Protein AF-A0A7V6JXV0-F1 (afdb_monomer_lite)

Secondary structure (DSSP, 8-state):
----------------------PPPPHHHHHHHHTBSS---PEEEEE--EEEETTEEEEEEEEEE-TTT-SEEEEEEEEETT-TTGGGHHHHHHHHHHHHHHHTTSS--SSEEEEPTTS-EEEEEEEEEETTEEEEEEEEEPTTSSEEEEEEEEEE--TTS-GGGSPSS---BSS-HHHHHHHHHHHHHHHHHHHHHHHHT------------------

Structure (mmCIF, N/CA/C/O backbone):
data_AF-A0A7V6JXV0-F1
#
_entry.id   AF-A0A7V6JXV0-F1
#
loop_
_atom_site.group_PDB
_atom_site.id
_atom_site.type_symbol
_atom_site.label_atom_id
_atom_site.label_alt_id
_atom_site.label_comp_id
_atom_site.label_asym_id
_atom_site.label_entity_id
_atom_site.label_seq_id
_atom_site.pdbx_PDB_ins_code
_atom_site.Cartn_x
_atom_site.Cartn_y
_atom_site.Cartn_z
_atom_site.occupancy
_atom_site.B_iso_or_equiv
_atom_site.auth_seq_id
_atom_site.auth_comp_id
_atom_site.auth_asym_id
_atom_site.auth_atom_id
_atom_site.pdbx_PDB_model_num
ATOM 1 N N . MET A 1 1 ? -26.368 -22.823 50.808 1.00 38.06 1 MET A N 1
ATOM 2 C CA . MET A 1 1 ? -25.373 -22.157 49.938 1.00 38.06 1 MET A CA 1
ATOM 3 C C . MET A 1 1 ? -26.005 -21.992 48.567 1.00 38.06 1 MET A C 1
ATOM 5 O O . MET A 1 1 ? -26.236 -22.995 47.911 1.00 38.06 1 MET A O 1
ATOM 9 N N . ASN A 1 2 ? -26.362 -20.764 48.184 1.00 33.31 2 ASN A N 1
ATOM 10 C CA . ASN A 1 2 ? -27.009 -20.471 46.902 1.00 33.31 2 ASN A CA 1
ATOM 11 C C . ASN A 1 2 ? -25.959 -19.921 45.934 1.00 33.31 2 ASN A C 1
ATOM 13 O O . ASN A 1 2 ? -25.445 -18.824 46.144 1.00 33.31 2 ASN A O 1
ATOM 17 N N . VAL A 1 3 ? -25.632 -20.688 44.896 1.00 35.44 3 VAL A N 1
ATOM 18 C CA . VAL A 1 3 ? -24.737 -20.257 43.817 1.00 35.44 3 VAL A CA 1
ATOM 19 C C . VAL A 1 3 ? -25.572 -19.477 42.803 1.00 35.44 3 VAL A C 1
ATOM 21 O O . VAL A 1 3 ? -26.444 -20.042 42.147 1.00 35.44 3 VAL A O 1
ATOM 24 N N . LYS A 1 4 ? -25.334 -18.166 42.694 1.00 40.72 4 LYS A N 1
ATOM 25 C CA . LYS A 1 4 ? -25.870 -17.344 41.603 1.00 40.72 4 LYS A CA 1
ATOM 26 C C . LYS A 1 4 ? -24.978 -17.533 40.377 1.00 40.72 4 LYS A C 1
ATOM 28 O O . LYS A 1 4 ? -23.854 -17.043 40.351 1.00 40.72 4 LYS A O 1
ATOM 33 N N . ILE A 1 5 ? -25.491 -18.242 39.376 1.00 43.22 5 ILE A N 1
ATOM 34 C CA . ILE A 1 5 ? -24.914 -18.297 38.032 1.00 43.22 5 ILE A CA 1
ATOM 35 C C . ILE A 1 5 ? -25.366 -17.021 37.316 1.00 43.22 5 ILE A C 1
ATOM 37 O O . ILE A 1 5 ? -26.525 -16.892 36.928 1.00 43.22 5 ILE A O 1
ATOM 41 N N . GLY A 1 6 ? -24.468 -16.042 37.221 1.00 38.25 6 GLY A N 1
ATOM 42 C CA . GLY A 1 6 ? -24.665 -14.861 36.389 1.00 38.25 6 GLY A CA 1
ATOM 43 C C . GLY A 1 6 ? -24.408 -15.231 34.934 1.00 38.25 6 GLY A C 1
ATOM 44 O O . GLY A 1 6 ? -23.262 -15.431 34.544 1.00 38.25 6 GLY A O 1
ATOM 45 N N . ILE A 1 7 ? -25.475 -15.354 34.149 1.00 42.53 7 ILE A N 1
ATOM 46 C CA . ILE A 1 7 ? -25.400 -15.492 32.695 1.00 42.53 7 ILE A CA 1
ATOM 47 C C . ILE A 1 7 ? -24.906 -14.151 32.146 1.00 42.53 7 ILE A C 1
ATOM 49 O O . ILE A 1 7 ? -25.627 -13.155 32.162 1.00 42.53 7 ILE A O 1
ATOM 53 N N . MET A 1 8 ? -23.653 -14.124 31.704 1.00 34.19 8 MET A N 1
ATOM 54 C CA . MET A 1 8 ? -23.072 -12.997 30.989 1.00 34.19 8 MET A CA 1
ATOM 55 C C . MET A 1 8 ? -23.570 -13.073 29.541 1.00 34.19 8 MET A C 1
ATOM 57 O O . MET A 1 8 ? -23.090 -13.876 28.745 1.00 34.19 8 MET A O 1
ATOM 61 N N . VAL A 1 9 ? -24.607 -12.297 29.223 1.00 35.47 9 VAL A N 1
ATOM 62 C CA . VAL A 1 9 ? -25.112 -12.155 27.853 1.00 35.47 9 VAL A CA 1
ATOM 63 C C . VAL A 1 9 ? -24.152 -11.237 27.103 1.00 35.47 9 VAL A C 1
ATOM 65 O O . VAL A 1 9 ? -24.219 -10.016 27.225 1.00 35.47 9 VAL A O 1
ATOM 68 N N . SER A 1 10 ? -23.238 -11.826 26.337 1.00 38.66 10 SER A N 1
ATOM 69 C CA . SER A 1 10 ? -22.483 -11.097 25.321 1.00 38.66 10 SER A CA 1
ATOM 70 C C . SER A 1 10 ? -23.440 -10.751 24.185 1.00 38.66 10 SER A C 1
ATOM 72 O O . SER A 1 10 ? -23.764 -11.599 23.355 1.00 38.66 10 SER A O 1
ATOM 74 N N . VAL A 1 11 ? -23.930 -9.512 24.164 1.00 35.47 11 VAL A N 1
ATOM 75 C CA . VAL A 1 11 ? -24.629 -8.963 23.001 1.00 35.47 11 VAL A CA 1
ATOM 76 C C . VAL A 1 11 ? -23.580 -8.779 21.908 1.00 35.47 11 VAL A C 1
ATOM 78 O O . VAL A 1 11 ? -22.842 -7.797 21.889 1.00 35.47 11 VAL A O 1
ATOM 81 N N . LEU A 1 12 ? -23.476 -9.766 21.020 1.00 36.06 12 LEU A N 1
ATOM 82 C CA . LEU A 1 12 ? -22.737 -9.635 19.775 1.00 36.06 12 LEU A CA 1
ATOM 83 C C . LEU A 1 12 ? -23.578 -8.728 18.866 1.00 36.06 12 LEU A C 1
ATOM 85 O O . LEU A 1 12 ? -24.444 -9.199 18.129 1.00 36.06 12 LEU A O 1
ATOM 89 N N . ILE A 1 13 ? -23.391 -7.411 18.965 1.00 40.81 13 ILE A N 1
ATOM 90 C CA . ILE A 1 13 ? -23.908 -6.503 17.943 1.00 40.81 13 ILE A CA 1
ATOM 91 C C . ILE A 1 13 ? -23.038 -6.755 16.715 1.00 40.81 13 ILE A C 1
ATOM 93 O O . ILE A 1 13 ? -21.959 -6.187 16.576 1.00 40.81 13 ILE A O 1
ATOM 97 N N . ALA A 1 14 ? -23.481 -7.661 15.846 1.00 38.81 14 ALA A N 1
ATOM 98 C CA . ALA A 1 14 ? -22.985 -7.743 14.484 1.00 38.81 14 ALA A CA 1
ATOM 99 C C . ALA A 1 14 ? -23.498 -6.500 13.746 1.00 38.81 14 ALA A C 1
ATOM 101 O O . ALA A 1 14 ? -24.477 -6.558 12.998 1.00 38.81 14 ALA A O 1
ATOM 102 N N . THR A 1 15 ? -22.879 -5.347 14.011 1.00 44.44 15 THR A N 1
ATOM 103 C CA . THR A 1 15 ? -22.989 -4.203 13.119 1.00 44.44 15 THR A CA 1
ATOM 104 C C . THR A 1 15 ? -22.472 -4.695 11.779 1.00 44.44 15 THR A C 1
ATOM 106 O O . THR A 1 15 ? -21.289 -4.982 11.609 1.00 44.44 15 THR A O 1
ATOM 109 N N . HIS A 1 16 ? -23.388 -4.875 10.831 1.00 47.47 16 HIS A N 1
ATOM 110 C CA . HIS A 1 16 ? -23.007 -4.947 9.436 1.00 47.47 16 HIS A CA 1
ATOM 111 C C . HIS A 1 16 ? -22.348 -3.601 9.155 1.00 47.47 16 HIS A C 1
ATOM 113 O O . HIS A 1 16 ? -23.039 -2.590 9.036 1.00 47.47 16 HIS A O 1
ATOM 119 N N . VAL A 1 17 ? -21.015 -3.566 9.190 1.00 53.00 17 VAL A N 1
ATOM 120 C CA . VAL A 1 17 ? -20.248 -2.393 8.788 1.00 53.00 17 VAL A CA 1
ATOM 121 C C . VAL A 1 17 ? -20.531 -2.238 7.304 1.00 53.00 17 VAL A C 1
ATOM 123 O O . VAL A 1 17 ? -19.944 -2.916 6.464 1.00 53.00 17 VAL A O 1
ATOM 126 N N . TYR A 1 18 ? -21.529 -1.415 7.004 1.00 55.97 18 TYR A N 1
ATOM 127 C CA . TYR A 1 18 ? -21.835 -0.999 5.656 1.00 55.97 18 TYR A CA 1
ATOM 128 C C . TYR A 1 18 ? -20.724 -0.036 5.259 1.00 55.97 18 TYR A C 1
ATOM 130 O O . TYR A 1 18 ? -20.784 1.157 5.558 1.00 55.97 18 TYR A O 1
ATOM 138 N N . ALA A 1 19 ? -19.681 -0.571 4.625 1.00 57.47 19 ALA A N 1
ATOM 139 C CA . ALA A 1 19 ? -18.869 0.248 3.748 1.00 57.47 19 ALA A CA 1
ATOM 140 C C . ALA A 1 19 ? -19.860 0.804 2.728 1.00 57.47 19 ALA A C 1
ATOM 142 O O . ALA A 1 19 ? -20.448 0.034 1.972 1.00 57.47 19 ALA A O 1
ATOM 143 N N . GLY A 1 20 ? -20.144 2.107 2.770 1.00 63.12 20 GLY A N 1
ATOM 144 C CA . GLY A 1 20 ? -20.886 2.738 1.680 1.00 63.12 20 GLY A CA 1
ATOM 145 C C . GLY A 1 20 ? -20.173 2.522 0.344 1.00 63.12 20 GLY A C 1
ATOM 146 O O . GLY A 1 20 ? -19.150 1.846 0.283 1.00 63.12 20 GLY A O 1
ATOM 147 N N . ASP A 1 21 ? -20.658 3.141 -0.728 1.00 75.88 21 ASP A N 1
ATOM 148 C CA . ASP A 1 21 ? -19.976 3.072 -2.023 1.00 75.88 21 ASP A CA 1
ATOM 149 C C . ASP A 1 21 ? -18.616 3.790 -1.943 1.00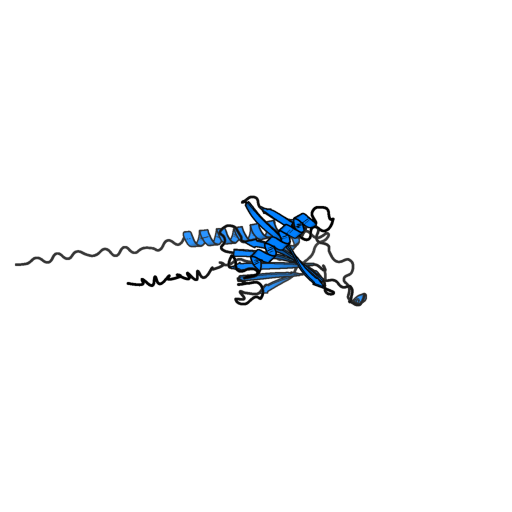 75.88 21 ASP A C 1
ATOM 151 O O . ASP A 1 21 ? -18.494 4.983 -2.225 1.00 75.88 21 ASP A O 1
ATOM 155 N N . ILE A 1 22 ? -17.577 3.086 -1.493 1.00 88.44 22 ILE A N 1
ATOM 156 C CA . ILE A 1 22 ? -16.196 3.522 -1.631 1.00 88.44 22 ILE A CA 1
ATOM 157 C C . ILE A 1 22 ? -15.803 3.157 -3.055 1.00 88.44 22 ILE A C 1
ATOM 159 O O . ILE A 1 22 ? -15.722 1.988 -3.416 1.00 88.44 22 ILE A O 1
ATOM 163 N N . SER A 1 23 ? -15.581 4.171 -3.875 1.00 91.00 23 SER A N 1
ATOM 164 C CA . SER A 1 23 ? -15.106 4.015 -5.243 1.00 91.00 23 SER A CA 1
ATOM 165 C C . SER A 1 23 ? -13.589 3.859 -5.276 1.00 91.00 23 SER A C 1
ATOM 167 O O . SER A 1 23 ? -12.875 4.430 -4.446 1.00 91.00 23 SER A O 1
ATOM 169 N N . ALA A 1 24 ? -13.093 3.142 -6.282 1.00 92.81 24 ALA A N 1
ATOM 170 C CA . ALA A 1 24 ? -11.673 3.087 -6.604 1.00 92.81 24 ALA A CA 1
ATOM 171 C C . ALA A 1 24 ? -11.113 4.484 -6.938 1.00 92.81 24 ALA A C 1
ATOM 173 O O . ALA A 1 24 ? -11.819 5.326 -7.499 1.00 92.81 24 ALA A O 1
ATOM 174 N N . LEU A 1 25 ? -9.820 4.707 -6.675 1.00 95.75 25 LEU A N 1
ATOM 175 C CA . LEU A 1 25 ? -9.077 5.764 -7.367 1.00 95.75 25 LEU A CA 1
ATOM 176 C C . LEU A 1 25 ? -9.119 5.473 -8.871 1.00 95.75 25 LEU A C 1
ATOM 178 O O . LEU A 1 25 ? -9.016 4.319 -9.294 1.00 95.75 25 LEU A O 1
ATOM 182 N N . SER A 1 26 ? -9.221 6.500 -9.710 1.00 96.94 26 SER A N 1
ATOM 183 C CA . SER A 1 26 ? -9.008 6.278 -11.138 1.00 96.94 26 SER A CA 1
ATOM 184 C C . SER A 1 26 ? -7.556 5.843 -11.393 1.00 96.94 26 SER A C 1
ATOM 186 O O . SER A 1 26 ? -6.641 6.236 -10.656 1.00 96.94 26 SER A O 1
ATOM 188 N N . PRO A 1 27 ? -7.288 5.070 -12.460 1.00 97.50 27 PRO A N 1
ATOM 189 C CA . PRO A 1 27 ? -5.917 4.719 -12.815 1.00 97.50 27 PRO A CA 1
ATOM 190 C C . PRO A 1 27 ? -4.995 5.932 -13.007 1.00 97.50 27 PRO A C 1
ATOM 192 O O . PRO A 1 27 ? -3.809 5.857 -12.691 1.00 97.50 27 PRO A O 1
ATOM 195 N N . GLN A 1 28 ? -5.534 7.054 -13.492 1.00 97.62 28 GLN A N 1
ATOM 196 C CA . GLN A 1 28 ? -4.803 8.307 -13.686 1.00 97.62 28 GLN A CA 1
ATOM 197 C C . GLN A 1 28 ? -4.441 8.970 -12.353 1.00 97.62 28 GLN A C 1
ATOM 199 O O . GLN A 1 28 ? -3.309 9.428 -12.185 1.00 97.62 28 GLN A O 1
ATOM 204 N N . GLU A 1 29 ? -5.366 9.003 -11.390 1.00 97.94 29 GLU A N 1
ATOM 205 C CA . GLU A 1 29 ? -5.081 9.505 -10.041 1.00 97.94 29 GLU A CA 1
ATOM 206 C C . GLU A 1 29 ? -4.030 8.639 -9.353 1.00 97.94 29 GLU A C 1
ATOM 208 O O . GLU A 1 29 ? -3.076 9.175 -8.789 1.00 97.94 29 GLU A O 1
ATOM 213 N N . MET A 1 30 ? -4.141 7.311 -9.460 1.00 98.00 30 MET A N 1
ATOM 214 C CA . MET A 1 30 ? -3.146 6.409 -8.885 1.00 98.00 30 MET A CA 1
ATOM 215 C C . MET A 1 30 ? -1.767 6.604 -9.530 1.00 98.00 30 MET A C 1
ATOM 217 O O . MET A 1 30 ? -0.775 6.748 -8.819 1.00 98.00 30 MET A O 1
ATOM 221 N N . ALA A 1 31 ? -1.685 6.699 -10.862 1.00 97.62 31 ALA A N 1
ATOM 222 C CA . ALA A 1 31 ? -0.424 6.973 -11.555 1.00 97.62 31 ALA A CA 1
ATOM 223 C C . ALA A 1 31 ? 0.186 8.327 -11.143 1.00 97.62 31 ALA A C 1
ATOM 225 O O . ALA A 1 31 ? 1.402 8.437 -10.993 1.00 97.62 31 ALA A O 1
ATOM 226 N N . THR A 1 32 ? -0.655 9.337 -10.897 1.00 98.00 32 THR A N 1
ATOM 227 C CA . THR A 1 32 ? -0.231 10.654 -10.390 1.00 98.00 32 THR A CA 1
ATOM 228 C C . THR A 1 32 ? 0.298 10.568 -8.957 1.00 98.00 32 THR A C 1
ATOM 230 O O . THR A 1 32 ? 1.302 11.194 -8.627 1.00 98.00 32 THR A O 1
ATOM 233 N N . ILE A 1 33 ? -0.355 9.781 -8.098 1.00 97.94 33 ILE A N 1
ATOM 234 C CA . ILE A 1 33 ? 0.069 9.543 -6.712 1.00 97.94 33 ILE A CA 1
ATOM 235 C C . ILE A 1 33 ? 1.433 8.849 -6.661 1.00 97.94 33 ILE A C 1
ATOM 237 O O . ILE A 1 33 ? 2.266 9.245 -5.844 1.00 97.94 33 ILE A O 1
ATOM 241 N N . VAL A 1 34 ? 1.638 7.846 -7.521 1.00 97.19 34 VAL A N 1
ATOM 242 C CA . VAL A 1 34 ? 2.879 7.062 -7.625 1.00 97.19 34 VAL A CA 1
ATOM 243 C C . VAL A 1 34 ? 4.022 7.871 -8.241 1.00 97.19 34 VAL A C 1
ATOM 245 O O . VAL A 1 34 ? 5.178 7.658 -7.874 1.00 97.19 34 VAL A O 1
ATOM 248 N N . ASN A 1 35 ? 3.696 8.804 -9.143 1.00 97.44 35 ASN A N 1
ATOM 249 C CA . ASN A 1 35 ? 4.634 9.699 -9.816 1.00 97.44 35 ASN A CA 1
ATOM 250 C C . ASN A 1 35 ? 5.794 8.935 -10.475 1.00 97.44 35 ASN A C 1
ATOM 252 O O . ASN A 1 35 ? 6.873 8.816 -9.909 1.00 97.44 35 ASN A O 1
ATOM 256 N N . TYR A 1 36 ? 5.577 8.376 -11.659 1.00 97.56 36 TYR A N 1
ATOM 257 C CA . TYR A 1 36 ? 6.630 7.665 -12.391 1.00 97.56 36 TYR A CA 1
ATOM 258 C C . TYR A 1 36 ? 7.623 8.627 -13.062 1.00 97.56 36 TYR A C 1
ATOM 260 O O . TYR A 1 36 ? 7.293 9.775 -13.355 1.00 97.56 36 TYR A O 1
ATOM 268 N N . ASP A 1 37 ? 8.832 8.141 -13.353 1.00 97.19 37 ASP A N 1
ATOM 269 C CA . ASP A 1 37 ? 9.857 8.868 -14.120 1.00 97.19 37 ASP A CA 1
ATOM 270 C C . ASP A 1 37 ? 9.445 9.194 -15.568 1.00 97.19 37 ASP A C 1
ATOM 272 O O . ASP A 1 37 ? 10.009 10.096 -16.189 1.00 97.19 37 ASP A O 1
ATOM 276 N N . TYR A 1 38 ? 8.427 8.514 -16.092 1.00 94.75 38 TYR A N 1
ATOM 277 C CA . TYR A 1 38 ? 7.728 8.868 -17.325 1.00 94.75 38 TYR A CA 1
ATOM 278 C C . TYR A 1 38 ? 6.259 8.395 -17.288 1.00 94.75 38 TYR A C 1
ATOM 280 O O . TYR A 1 38 ? 5.896 7.588 -16.433 1.00 94.75 38 TYR A O 1
ATOM 288 N N . PRO A 1 39 ? 5.374 8.882 -18.184 1.00 94.88 39 PRO A N 1
ATOM 289 C CA . PRO A 1 39 ? 3.945 8.572 -18.116 1.00 94.88 39 PRO A CA 1
ATOM 290 C C . PRO A 1 39 ? 3.629 7.070 -18.206 1.00 94.88 39 PRO A C 1
ATOM 292 O O . PRO A 1 39 ? 4.013 6.397 -19.163 1.00 94.88 39 PRO A O 1
ATOM 295 N N . VAL A 1 40 ? 2.846 6.570 -17.245 1.00 96.19 40 VAL A N 1
ATOM 296 C CA . VAL A 1 40 ? 2.348 5.186 -17.191 1.00 96.19 40 VAL A CA 1
ATOM 297 C C . VAL A 1 40 ? 0.826 5.188 -17.233 1.00 96.19 40 VAL A C 1
ATOM 299 O O . VAL A 1 40 ? 0.171 5.956 -16.531 1.00 96.19 40 VAL A O 1
ATOM 302 N N . THR A 1 41 ? 0.253 4.298 -18.041 1.00 96.38 41 THR A N 1
ATOM 303 C CA . THR A 1 41 ? -1.181 4.006 -18.030 1.00 96.38 41 THR A CA 1
ATOM 304 C C . THR A 1 41 ? -1.411 2.744 -17.216 1.00 96.38 41 THR A C 1
ATOM 306 O O . THR A 1 41 ? -1.029 1.650 -17.628 1.00 96.38 41 THR A O 1
ATOM 309 N N . LEU A 1 42 ? -2.033 2.900 -16.050 1.00 97.00 42 LEU A N 1
ATOM 310 C CA . LEU A 1 42 ? -2.420 1.776 -15.207 1.00 97.00 42 LEU A CA 1
ATOM 311 C C . LEU A 1 42 ? -3.768 1.209 -15.671 1.00 97.00 42 LEU A C 1
ATOM 313 O O . LEU A 1 42 ? -4.663 1.944 -16.087 1.00 97.00 42 LEU A O 1
ATOM 317 N N . GLY A 1 43 ? -3.919 -0.108 -15.588 1.00 96.31 43 GLY A N 1
ATOM 318 C CA . GLY A 1 43 ? -5.212 -0.779 -15.641 1.00 96.31 43 GLY A CA 1
ATOM 319 C C . GLY A 1 43 ? -5.740 -1.010 -14.229 1.00 96.31 43 GLY A C 1
ATOM 320 O O . GLY A 1 43 ? -4.965 -1.380 -13.347 1.00 96.31 43 GLY A O 1
ATOM 321 N N . LEU A 1 44 ? -7.045 -0.819 -14.031 1.00 95.81 44 LEU A N 1
ATOM 322 C CA . LEU A 1 44 ? -7.744 -1.144 -12.788 1.00 95.81 44 LEU A CA 1
ATOM 323 C C . LEU A 1 44 ? -8.373 -2.536 -12.895 1.00 95.81 44 LEU A C 1
ATOM 325 O O . LEU A 1 44 ? -9.088 -2.839 -13.851 1.00 95.81 44 LEU A O 1
ATOM 329 N N . LYS A 1 45 ? -8.127 -3.366 -11.887 1.00 91.94 45 LYS A N 1
ATOM 330 C CA . LYS A 1 45 ? -8.906 -4.567 -11.597 1.00 91.94 45 LYS A CA 1
ATOM 331 C C . LYS A 1 45 ? -9.543 -4.408 -10.232 1.00 91.94 45 LYS A C 1
ATOM 333 O O . LYS A 1 45 ? -8.859 -4.081 -9.267 1.00 91.94 45 LYS A O 1
ATOM 338 N N . GLU A 1 46 ? -10.830 -4.682 -10.162 1.00 87.69 46 GLU A N 1
ATOM 339 C CA . GLU A 1 46 ? -11.593 -4.629 -8.927 1.00 87.69 46 GLU A CA 1
ATOM 340 C C . GLU A 1 46 ? -12.039 -6.032 -8.534 1.00 87.69 46 GLU A C 1
ATOM 342 O O . GLU A 1 46 ? -12.290 -6.896 -9.379 1.00 87.69 46 GLU A O 1
ATOM 347 N N . SER A 1 47 ? -12.102 -6.279 -7.236 1.00 76.69 47 SER A N 1
ATOM 348 C CA . SER A 1 47 ? -12.760 -7.448 -6.673 1.00 76.69 47 SER A CA 1
ATOM 349 C C . SER A 1 47 ? -13.709 -6.973 -5.582 1.00 76.69 47 SER A C 1
ATOM 351 O O . SER A 1 47 ? -13.346 -6.135 -4.756 1.00 76.69 47 SER A O 1
ATOM 353 N N . GLY A 1 48 ? -14.943 -7.480 -5.644 1.00 65.38 48 GLY A N 1
ATOM 354 C CA . GLY A 1 48 ? -15.997 -7.147 -4.691 1.00 65.38 48 GLY A CA 1
ATOM 355 C C . GLY A 1 48 ? -15.704 -7.677 -3.285 1.00 65.38 48 GLY A C 1
ATOM 356 O O . GLY A 1 48 ? -14.654 -8.285 -3.061 1.00 65.38 48 GLY A O 1
ATOM 357 N N . PRO A 1 49 ? -16.633 -7.479 -2.337 1.00 67.88 49 PRO A N 1
ATOM 358 C CA . PRO A 1 49 ? -16.459 -7.962 -0.976 1.00 67.88 49 PRO A CA 1
ATOM 359 C C . PRO A 1 49 ? -16.227 -9.475 -0.968 1.00 67.88 49 PRO A C 1
ATOM 361 O O . PRO A 1 49 ? -16.951 -10.241 -1.610 1.00 67.88 49 PRO A O 1
ATOM 364 N N . VAL A 1 50 ? -15.215 -9.907 -0.217 1.00 66.56 50 VAL A N 1
ATOM 365 C CA . VAL A 1 50 ? -14.891 -11.322 -0.013 1.00 66.56 50 VAL A CA 1
ATOM 366 C C . VAL A 1 50 ? -14.851 -11.567 1.487 1.00 66.56 50 VAL A C 1
ATOM 368 O O . VAL A 1 50 ? -13.859 -11.295 2.160 1.00 66.56 50 VAL A O 1
ATOM 371 N N . SER A 1 51 ? -15.939 -12.124 2.017 1.00 59.69 51 SER A N 1
ATOM 372 C CA . SER A 1 51 ? -16.115 -12.344 3.459 1.00 59.69 51 SER A CA 1
ATOM 373 C C . SER A 1 51 ? -15.103 -13.320 4.076 1.00 59.69 51 SER A C 1
ATOM 375 O O . SER A 1 51 ? -15.016 -13.420 5.295 1.00 59.69 51 SER A O 1
ATOM 377 N N . SER A 1 52 ? -14.352 -14.061 3.255 1.00 61.91 52 SER A N 1
ATOM 378 C CA . SER A 1 52 ? -13.354 -15.045 3.686 1.00 61.91 52 SER A CA 1
ATOM 379 C C . SER A 1 52 ? -11.998 -14.835 3.009 1.00 61.91 52 SER A C 1
ATOM 381 O O . SER A 1 52 ? -11.407 -15.786 2.492 1.00 61.91 52 SER A O 1
ATOM 383 N N . HIS A 1 53 ? -11.508 -13.595 2.969 1.00 76.31 53 HIS A N 1
ATOM 384 C CA . HIS A 1 53 ? -10.124 -13.358 2.570 1.00 76.31 53 HIS A CA 1
ATOM 385 C C . HIS A 1 53 ? -9.186 -13.875 3.665 1.00 76.31 53 HIS A C 1
ATOM 387 O O . HIS A 1 53 ? -9.430 -13.679 4.855 1.00 76.31 53 HIS A O 1
ATOM 393 N N . GLU A 1 54 ? -8.068 -14.486 3.280 1.00 79.88 54 GLU A N 1
ATOM 394 C CA . GLU A 1 54 ? -7.054 -15.008 4.215 1.00 79.88 54 GLU A CA 1
ATOM 395 C C . GLU A 1 54 ? -6.463 -13.942 5.157 1.00 79.88 54 GLU A C 1
ATOM 397 O O . GLU A 1 54 ? -5.825 -14.263 6.157 1.00 79.88 54 GLU A O 1
ATOM 402 N N . TRP A 1 55 ? -6.692 -12.665 4.849 1.00 84.62 55 TRP A N 1
ATOM 403 C CA . TRP A 1 55 ? -6.204 -11.531 5.627 1.00 84.62 55 TRP A CA 1
ATOM 404 C C . TRP A 1 55 ? -7.289 -10.861 6.466 1.00 84.62 55 TRP A C 1
ATOM 406 O O . TRP A 1 55 ? -6.943 -9.974 7.225 1.00 84.62 55 TRP A O 1
ATOM 416 N N . GLY A 1 56 ? -8.568 -11.229 6.369 1.00 89.56 56 GLY A N 1
ATOM 417 C CA . GLY A 1 56 ? -9.630 -10.584 7.150 1.00 89.56 56 GLY A CA 1
ATOM 418 C C . GLY A 1 56 ? -10.960 -10.484 6.412 1.00 89.56 56 GLY A C 1
ATOM 419 O O . GLY A 1 56 ? -11.150 -11.075 5.349 1.00 89.56 56 GLY A O 1
ATOM 420 N N . ASN A 1 57 ? -11.889 -9.707 6.974 1.00 91.31 57 ASN A N 1
ATOM 421 C CA . ASN A 1 57 ? -13.183 -9.451 6.347 1.00 91.31 57 ASN A CA 1
ATOM 422 C C . ASN A 1 57 ? -13.035 -8.342 5.294 1.00 91.31 57 ASN A C 1
ATOM 424 O O . ASN A 1 57 ? -13.115 -7.157 5.623 1.00 91.31 57 ASN A O 1
ATOM 428 N N . LEU A 1 58 ? -12.738 -8.736 4.053 1.00 91.44 58 LEU A N 1
ATOM 429 C CA . LEU A 1 58 ? -12.467 -7.825 2.943 1.00 91.44 58 LEU A CA 1
ATOM 430 C C . LEU A 1 58 ? -13.766 -7.207 2.415 1.00 91.44 58 LEU A C 1
ATOM 432 O O . LEU A 1 58 ? -14.666 -7.917 1.965 1.00 91.44 58 LEU A O 1
ATOM 436 N N . LEU A 1 59 ? -13.817 -5.877 2.412 1.00 91.50 59 LEU A N 1
ATOM 437 C CA . LEU A 1 59 ? -14.942 -5.083 1.919 1.00 91.50 59 LEU A CA 1
ATOM 438 C C . LEU A 1 59 ? -14.704 -4.639 0.471 1.00 91.50 59 LEU A C 1
ATOM 440 O O . LEU A 1 59 ? -15.578 -4.813 -0.371 1.00 91.50 59 LEU A O 1
ATOM 444 N N . HIS A 1 60 ? -13.503 -4.132 0.173 1.00 92.19 60 HIS A N 1
ATOM 445 C CA . HIS A 1 60 ? -13.117 -3.696 -1.173 1.00 92.19 60 HIS A CA 1
ATOM 446 C C . HIS A 1 60 ? -11.668 -4.045 -1.486 1.00 92.19 60 HIS A C 1
ATOM 448 O O . HIS A 1 60 ? -10.803 -3.924 -0.617 1.00 92.19 60 HIS A O 1
ATOM 454 N N . PHE A 1 61 ? -11.395 -4.401 -2.742 1.00 93.38 61 PHE A N 1
ATOM 455 C CA . PHE A 1 61 ? -10.041 -4.597 -3.248 1.00 93.38 61 PHE A CA 1
ATOM 456 C C . PHE A 1 61 ? -9.876 -4.034 -4.657 1.00 93.38 61 PHE A C 1
ATOM 458 O O . PHE A 1 61 ? -10.585 -4.417 -5.590 1.00 93.38 61 PHE A O 1
ATOM 465 N N . TRP A 1 62 ? -8.863 -3.188 -4.823 1.00 95.38 62 TRP A N 1
ATOM 466 C CA . TRP A 1 62 ? -8.469 -2.619 -6.106 1.00 95.38 62 TRP A CA 1
ATOM 467 C C . TRP A 1 62 ? -7.004 -2.912 -6.384 1.00 95.38 62 TRP A C 1
ATOM 469 O O . TRP A 1 62 ? -6.144 -2.709 -5.529 1.00 95.38 62 TRP A O 1
ATOM 479 N N . SER A 1 63 ? -6.715 -3.353 -7.603 1.00 96.06 63 SER A N 1
ATOM 480 C CA . SER A 1 63 ? -5.366 -3.584 -8.098 1.00 96.06 63 SER A CA 1
ATOM 481 C C . SER A 1 63 ? -5.096 -2.730 -9.330 1.00 96.06 63 SER A C 1
ATOM 483 O O . SER A 1 63 ? -5.875 -2.729 -10.283 1.00 96.06 63 SER A O 1
ATOM 485 N N . TYR A 1 64 ? -3.961 -2.038 -9.312 1.00 97.44 64 TYR A N 1
ATOM 486 C CA . TYR A 1 64 ? -3.478 -1.170 -10.375 1.00 97.44 64 TYR A CA 1
ATOM 487 C C . TYR A 1 64 ? -2.173 -1.736 -10.915 1.00 97.44 64 TYR A C 1
ATOM 489 O O . TYR A 1 64 ? -1.228 -1.958 -10.160 1.00 97.44 64 TYR A O 1
ATOM 497 N N . SER A 1 65 ? -2.105 -1.991 -12.217 1.00 96.38 65 SER A N 1
ATOM 498 C CA . SER A 1 65 ? -0.904 -2.562 -12.841 1.00 96.38 65 SER A CA 1
ATOM 499 C C . SER A 1 65 ? -0.790 -2.172 -14.309 1.00 96.38 65 SER A C 1
ATOM 501 O O . SER A 1 65 ? -1.790 -1.856 -14.954 1.00 96.38 65 SER A O 1
ATOM 503 N N . SER A 1 66 ? 0.425 -2.225 -14.854 1.00 95.00 66 SER A N 1
ATOM 504 C CA . SER A 1 66 ? 0.668 -2.110 -16.293 1.00 95.00 66 SER A CA 1
ATOM 505 C C . SER A 1 66 ? 1.754 -3.088 -16.719 1.00 95.00 66 SER A C 1
ATOM 507 O O . SER A 1 66 ? 2.941 -2.819 -16.564 1.00 95.00 66 SER A O 1
ATOM 509 N N . LYS A 1 67 ? 1.335 -4.222 -17.295 1.00 86.19 67 LYS A N 1
ATOM 510 C CA . LYS A 1 67 ? 2.229 -5.327 -17.689 1.00 86.19 67 LYS A CA 1
ATOM 511 C C . LYS A 1 67 ? 3.262 -4.961 -18.758 1.00 86.19 67 LYS A C 1
ATOM 513 O O . LYS A 1 67 ? 4.147 -5.754 -19.034 1.00 86.19 67 LYS A O 1
ATOM 518 N N . THR A 1 68 ? 3.105 -3.815 -19.414 1.00 91.94 68 THR A N 1
ATOM 519 C CA . THR A 1 68 ? 3.945 -3.399 -20.545 1.00 91.94 68 THR A CA 1
ATOM 520 C C . THR A 1 68 ? 4.809 -2.183 -20.239 1.00 91.94 68 THR A C 1
ATOM 522 O O . THR A 1 68 ? 5.590 -1.784 -21.096 1.00 91.94 68 THR A O 1
ATOM 525 N N . GLN A 1 69 ? 4.642 -1.539 -19.079 1.00 94.94 69 GLN A N 1
ATOM 526 C CA . GLN A 1 69 ? 5.289 -0.251 -18.799 1.00 94.94 69 GLN A CA 1
ATOM 527 C C . GLN A 1 69 ? 6.053 -0.221 -17.482 1.00 94.94 69 GLN A C 1
ATOM 529 O O . GLN A 1 69 ? 6.976 0.572 -17.359 1.00 94.94 69 GLN A O 1
ATOM 534 N N . THR A 1 70 ? 5.701 -1.043 -16.496 1.00 96.12 70 THR A N 1
ATOM 535 C CA . THR A 1 70 ? 6.372 -1.046 -15.194 1.00 96.12 70 THR A CA 1
ATOM 536 C C . THR A 1 70 ? 6.327 -2.436 -14.571 1.00 96.12 70 THR A C 1
ATOM 538 O O . THR A 1 70 ? 5.417 -3.214 -14.842 1.00 96.12 70 THR A O 1
ATOM 541 N N . LEU A 1 71 ? 7.299 -2.721 -13.709 1.00 95.56 71 LEU A N 1
ATOM 542 C CA . LEU A 1 71 ? 7.333 -3.928 -12.878 1.00 95.56 71 LEU A CA 1
ATOM 543 C C . LEU A 1 71 ? 6.555 -3.764 -11.568 1.00 95.56 71 LEU A C 1
ATOM 545 O O . LEU A 1 71 ? 6.504 -4.678 -10.753 1.00 95.56 71 LEU A O 1
ATOM 549 N N . HIS A 1 72 ? 5.990 -2.581 -11.334 1.00 95.69 72 HIS A N 1
ATOM 550 C CA . HIS A 1 72 ? 5.300 -2.260 -10.097 1.00 95.69 72 HIS A CA 1
ATOM 551 C C . HIS A 1 72 ? 3.790 -2.400 -10.265 1.00 95.69 72 HIS A C 1
ATOM 553 O O . HIS A 1 72 ? 3.194 -1.861 -11.202 1.00 95.69 72 HIS A O 1
ATOM 559 N N . SER A 1 73 ? 3.156 -3.057 -9.302 1.00 96.69 73 SER A N 1
ATOM 560 C CA . SER A 1 73 ? 1.706 -3.037 -9.144 1.00 96.69 73 SER A CA 1
ATOM 561 C C . SER A 1 73 ? 1.324 -2.572 -7.746 1.00 96.69 73 SER A C 1
ATOM 563 O O . SER A 1 73 ? 2.113 -2.642 -6.803 1.00 96.69 73 SER A O 1
ATOM 565 N N . TYR A 1 74 ? 0.119 -2.028 -7.626 1.00 97.44 74 TYR A N 1
ATOM 566 C CA . TYR A 1 74 ? -0.380 -1.455 -6.385 1.00 97.44 74 TYR A CA 1
ATOM 567 C C . TYR A 1 74 ? -1.719 -2.068 -6.029 1.00 97.44 74 TYR A C 1
ATOM 569 O O . TYR A 1 74 ? -2.569 -2.271 -6.896 1.00 97.44 74 TYR A O 1
ATOM 577 N N . HIS A 1 75 ? -1.913 -2.329 -4.747 1.00 96.25 75 HIS A N 1
ATOM 578 C CA . HIS A 1 75 ? -3.127 -2.912 -4.208 1.00 96.25 75 HIS A CA 1
ATOM 579 C C . HIS A 1 75 ? -3.657 -2.025 -3.095 1.00 96.25 75 HIS A C 1
ATOM 581 O O . HIS A 1 75 ? -2.903 -1.597 -2.225 1.00 96.25 75 HIS A O 1
ATOM 587 N N . ILE A 1 76 ? -4.953 -1.755 -3.120 1.00 97.12 76 ILE A N 1
ATOM 588 C CA . ILE A 1 76 ? -5.658 -1.032 -2.069 1.00 97.12 76 ILE A CA 1
ATOM 589 C C . ILE A 1 76 ? -6.765 -1.956 -1.591 1.00 97.12 76 ILE A C 1
ATOM 591 O O . ILE A 1 76 ? -7.599 -2.380 -2.389 1.00 97.12 76 ILE A O 1
ATOM 595 N N . ALA A 1 77 ? -6.753 -2.276 -0.305 1.00 95.25 77 ALA A N 1
ATOM 596 C CA . ALA A 1 77 ? -7.718 -3.163 0.312 1.00 95.25 77 ALA A CA 1
ATOM 597 C C . ALA A 1 77 ? -8.323 -2.499 1.550 1.00 95.25 77 ALA A C 1
ATOM 599 O O . ALA A 1 77 ? -7.599 -1.990 2.408 1.00 95.25 77 ALA A O 1
ATOM 600 N N . VAL A 1 78 ? -9.650 -2.517 1.633 1.00 94.81 78 VAL A N 1
ATOM 601 C CA . VAL A 1 78 ? -10.417 -2.020 2.778 1.00 94.81 78 VAL A CA 1
ATOM 602 C C . VAL A 1 78 ? -11.076 -3.212 3.452 1.00 94.81 78 VAL A C 1
ATOM 604 O O . VAL A 1 78 ? -11.786 -3.979 2.801 1.00 94.81 78 VAL A O 1
ATOM 607 N N .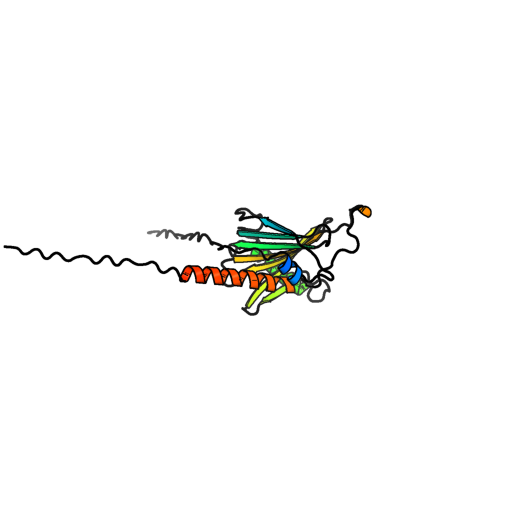 PHE A 1 79 ? -10.852 -3.364 4.751 1.00 94.06 79 PHE A N 1
ATOM 608 C CA . PHE A 1 79 ? -11.425 -4.425 5.575 1.00 94.06 79 PHE A CA 1
ATOM 609 C C . PHE A 1 79 ? -12.332 -3.829 6.647 1.00 94.06 79 PHE A C 1
ATOM 611 O O . PHE A 1 79 ? -12.211 -2.651 6.991 1.00 94.06 79 PHE A O 1
ATOM 618 N N . ALA A 1 80 ? -13.211 -4.650 7.222 1.00 92.38 80 ALA A N 1
ATOM 619 C CA . ALA A 1 80 ? -13.892 -4.268 8.455 1.00 92.38 80 ALA A CA 1
ATOM 620 C C . ALA A 1 80 ? -12.853 -4.024 9.563 1.00 92.38 80 ALA A C 1
ATOM 622 O O . ALA A 1 80 ? -11.866 -4.761 9.662 1.00 92.38 80 ALA A O 1
ATOM 623 N N . GLY A 1 81 ? -13.068 -2.993 10.377 1.00 93.50 81 GLY A N 1
ATOM 624 C CA . GLY A 1 81 ? -12.122 -2.561 11.403 1.00 93.50 81 GLY A CA 1
ATOM 625 C C . GLY A 1 81 ? -11.744 -3.672 12.382 1.00 93.50 81 GLY A C 1
ATOM 626 O O . GLY A 1 81 ? -12.596 -4.426 12.857 1.00 93.50 81 GLY A O 1
ATOM 627 N N . GLY A 1 82 ? -10.447 -3.786 12.663 1.00 92.19 82 GLY A N 1
ATOM 628 C CA . GLY A 1 82 ? -9.876 -4.801 13.547 1.00 92.19 82 GLY A CA 1
ATOM 629 C C . GLY A 1 82 ? -9.859 -6.222 12.977 1.00 92.19 82 GLY A C 1
ATOM 630 O O . GLY A 1 82 ? -9.559 -7.159 13.718 1.00 92.19 82 GLY A O 1
ATOM 631 N N . THR A 1 83 ? -10.182 -6.418 11.694 1.00 93.19 83 THR A N 1
ATOM 632 C CA . THR A 1 83 ? -10.195 -7.755 11.075 1.00 93.19 83 THR A CA 1
ATOM 633 C C . THR A 1 83 ? -8.956 -8.052 10.239 1.00 93.19 83 THR A C 1
ATOM 635 O O . THR A 1 83 ? -8.672 -9.228 9.999 1.00 93.19 83 THR A O 1
ATOM 638 N N . LEU A 1 84 ? -8.192 -7.032 9.829 1.00 94.12 84 LEU A N 1
ATOM 639 C CA . LEU A 1 84 ? -6.975 -7.224 9.044 1.00 94.12 84 LEU A CA 1
ATOM 640 C C . LEU A 1 84 ? -5.920 -8.005 9.851 1.00 94.12 84 LEU A C 1
ATOM 642 O O . LEU A 1 84 ? -5.529 -7.608 10.944 1.00 94.12 84 LEU A O 1
ATOM 646 N N . PHE A 1 85 ? -5.442 -9.108 9.279 1.00 91.81 85 PHE A N 1
ATOM 647 C CA . PHE A 1 85 ? -4.604 -10.168 9.852 1.00 91.81 85 PHE A CA 1
ATOM 648 C C . PHE A 1 85 ? -5.236 -10.984 10.989 1.00 91.81 85 PHE A C 1
ATOM 650 O O . PHE A 1 85 ? -4.548 -11.806 11.603 1.00 91.81 85 PHE A O 1
ATOM 65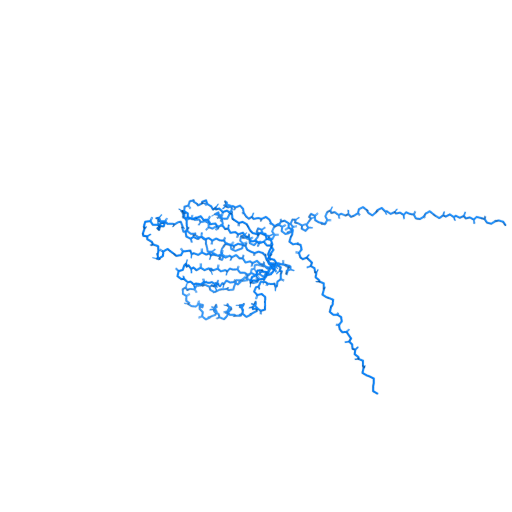7 N N . GLY A 1 86 ? -6.532 -10.806 11.262 1.00 89.44 86 GLY A N 1
ATOM 658 C CA . GLY A 1 86 ? -7.264 -11.540 12.294 1.00 89.44 86 GLY A CA 1
ATOM 659 C C . GLY A 1 86 ? -6.520 -11.574 13.634 1.00 89.44 86 GLY A C 1
ATOM 660 O O . GLY A 1 86 ? -6.033 -10.561 14.132 1.00 89.44 86 GLY A O 1
ATOM 661 N N . THR A 1 87 ? -6.362 -12.770 14.206 1.00 89.12 87 THR A N 1
ATOM 662 C CA . THR A 1 87 ? -5.679 -12.965 15.498 1.00 89.12 87 THR A CA 1
ATOM 663 C C . THR A 1 87 ? -4.182 -12.641 15.474 1.00 89.12 87 THR A C 1
ATOM 665 O O . THR A 1 87 ? -3.576 -12.507 16.535 1.00 89.12 87 THR A O 1
ATOM 668 N N . ASN A 1 88 ? -3.569 -12.504 14.294 1.00 91.75 88 ASN A N 1
ATOM 669 C CA . ASN A 1 88 ? -2.139 -12.219 14.150 1.00 91.75 88 ASN A CA 1
ATOM 670 C C . ASN A 1 88 ? -1.823 -10.718 14.126 1.00 91.75 88 ASN A C 1
ATOM 672 O O . ASN A 1 88 ? -0.646 -10.355 14.130 1.00 91.75 88 ASN A O 1
ATOM 676 N N . ARG A 1 89 ? -2.840 -9.842 14.120 1.00 93.44 89 ARG A N 1
ATOM 677 C CA . ARG A 1 89 ? -2.659 -8.392 13.979 1.00 93.44 89 ARG A CA 1
ATOM 678 C C . ARG A 1 89 ? -1.687 -7.806 15.001 1.00 93.44 89 ARG A C 1
ATOM 680 O O . ARG A 1 89 ? -0.705 -7.179 14.621 1.00 93.44 89 ARG A O 1
ATOM 687 N N . VAL A 1 90 ? -1.915 -8.073 16.287 1.00 94.56 90 VAL A N 1
ATOM 688 C CA . VAL A 1 90 ? -1.078 -7.549 17.383 1.00 94.56 90 VAL A CA 1
ATOM 689 C C . VAL A 1 90 ? 0.364 -8.057 17.283 1.00 94.56 90 VAL A C 1
ATOM 691 O O . VAL A 1 90 ? 1.310 -7.297 17.472 1.00 94.56 90 VAL A O 1
ATOM 694 N N . ALA A 1 91 ? 0.550 -9.336 16.944 1.00 94.12 91 ALA A N 1
ATOM 695 C CA . ALA A 1 91 ? 1.882 -9.909 16.771 1.00 94.12 91 ALA A CA 1
ATOM 696 C C . ALA A 1 91 ? 2.634 -9.266 15.593 1.00 94.12 91 ALA A C 1
ATOM 698 O O . ALA A 1 91 ? 3.834 -9.014 15.698 1.00 94.12 91 ALA A O 1
ATOM 699 N N . MET A 1 92 ? 1.931 -8.969 14.494 1.00 92.69 92 MET A N 1
ATOM 700 C CA . MET A 1 92 ? 2.497 -8.267 13.343 1.00 92.69 92 MET A CA 1
ATOM 701 C C . MET A 1 92 ? 2.934 -6.845 13.714 1.00 92.69 92 MET A C 1
ATOM 703 O O . MET A 1 92 ? 4.071 -6.471 13.440 1.00 92.69 92 MET A O 1
ATOM 707 N N . GLU A 1 93 ? 2.073 -6.072 14.380 1.00 95.56 93 GLU A N 1
ATOM 708 C CA . GLU A 1 93 ? 2.393 -4.702 14.810 1.00 95.56 93 GLU A CA 1
ATOM 709 C C . GLU A 1 93 ? 3.618 -4.655 15.734 1.00 95.56 93 GLU A C 1
ATOM 711 O O . GLU A 1 93 ? 4.526 -3.850 15.513 1.00 95.56 93 GLU A O 1
ATOM 716 N N . ASN A 1 94 ? 3.692 -5.559 16.717 1.00 95.19 94 ASN A N 1
ATOM 717 C CA . ASN A 1 94 ? 4.842 -5.655 17.619 1.00 95.19 94 ASN A CA 1
ATOM 718 C C . ASN A 1 94 ? 6.126 -6.018 16.864 1.00 95.19 94 ASN A C 1
ATOM 720 O O . ASN A 1 94 ? 7.163 -5.393 17.074 1.00 95.19 94 ASN A O 1
ATOM 724 N N . ARG A 1 95 ? 6.057 -6.979 15.933 1.00 92.69 95 ARG A N 1
ATOM 725 C CA . ARG A 1 95 ? 7.214 -7.373 15.118 1.00 92.69 95 ARG A CA 1
ATOM 726 C C . ARG A 1 95 ? 7.746 -6.207 14.285 1.00 92.69 95 ARG A C 1
ATOM 728 O O . ARG A 1 95 ? 8.958 -6.086 14.130 1.00 92.69 95 ARG A O 1
ATOM 735 N N . ILE A 1 96 ? 6.864 -5.363 13.750 1.00 94.25 96 ILE A N 1
ATOM 736 C CA . ILE A 1 96 ? 7.254 -4.178 12.975 1.00 94.25 96 ILE A CA 1
ATOM 737 C C . ILE A 1 96 ? 7.926 -3.145 13.879 1.00 94.25 96 ILE A C 1
ATOM 739 O O . ILE A 1 96 ? 8.986 -2.643 13.521 1.00 94.25 96 ILE A O 1
ATOM 743 N N . GLN A 1 97 ? 7.367 -2.874 15.061 1.00 93.94 97 GLN A N 1
ATOM 744 C CA . GLN A 1 97 ? 7.971 -1.960 16.039 1.00 93.94 97 GLN A CA 1
ATOM 745 C C . GLN A 1 97 ? 9.364 -2.437 16.483 1.00 93.94 97 GLN A C 1
ATOM 747 O O . GLN A 1 97 ? 10.317 -1.660 16.515 1.00 93.94 97 GLN A O 1
ATOM 752 N N . GLU A 1 98 ? 9.513 -3.728 16.781 1.00 91.75 98 GLU A N 1
ATOM 753 C CA . GLU A 1 98 ? 10.806 -4.325 17.130 1.00 91.75 98 GLU A CA 1
ATOM 754 C C . GLU A 1 98 ? 11.806 -4.245 15.970 1.00 91.75 98 GLU A C 1
ATOM 756 O O . GLU A 1 98 ? 12.981 -3.926 16.178 1.00 91.75 98 GLU A O 1
ATOM 761 N N . ALA A 1 99 ? 11.351 -4.519 14.744 1.00 89.12 99 ALA A N 1
ATOM 762 C CA . ALA A 1 99 ? 12.176 -4.427 13.547 1.00 89.12 99 ALA A CA 1
ATOM 763 C C . ALA A 1 99 ? 12.620 -2.984 13.277 1.00 89.12 99 ALA A C 1
ATOM 765 O O . ALA A 1 99 ? 13.798 -2.764 13.011 1.00 89.12 99 ALA A O 1
ATOM 766 N N . GLU A 1 100 ? 11.730 -2.001 13.405 1.00 88.94 100 GLU A N 1
ATOM 767 C CA . GLU A 1 100 ? 12.059 -0.582 13.243 1.00 88.94 100 GLU A CA 1
ATOM 768 C C . GLU A 1 100 ? 13.182 -0.156 14.197 1.00 88.94 100 GLU A C 1
ATOM 770 O O . GLU A 1 100 ? 14.162 0.445 13.762 1.00 88.94 100 GLU A O 1
ATOM 775 N N . ILE A 1 101 ? 13.109 -0.541 15.477 1.00 86.25 101 ILE A N 1
ATOM 776 C CA . ILE A 1 101 ? 14.164 -0.254 16.462 1.00 86.25 101 ILE A CA 1
ATOM 777 C C . ILE A 1 101 ? 15.469 -0.963 16.083 1.00 86.25 101 ILE A C 1
ATOM 779 O O . ILE A 1 101 ? 16.546 -0.364 16.119 1.00 86.25 101 ILE A O 1
ATOM 783 N N . ARG A 1 102 ? 15.387 -2.244 15.707 1.00 82.94 102 ARG A N 1
ATOM 784 C CA . ARG A 1 102 ? 16.556 -3.071 15.381 1.00 82.94 102 ARG A CA 1
ATOM 785 C C . ARG A 1 102 ? 17.282 -2.599 14.121 1.00 82.94 102 ARG A C 1
ATOM 787 O O . ARG A 1 102 ? 18.505 -2.703 14.055 1.00 82.94 102 ARG A O 1
ATOM 794 N N . PHE A 1 103 ? 16.541 -2.106 13.134 1.00 79.94 103 PHE A N 1
ATOM 795 C CA . PHE A 1 103 ? 17.057 -1.684 11.833 1.00 79.94 103 PHE A CA 1
ATOM 796 C C . PHE A 1 103 ? 17.127 -0.159 11.676 1.00 79.94 103 PHE A C 1
ATOM 798 O O . PHE A 1 103 ? 17.446 0.316 10.591 1.00 79.94 103 PHE A O 1
ATOM 805 N N . ALA A 1 104 ? 16.930 0.614 12.752 1.00 71.38 104 ALA A N 1
ATOM 806 C CA . ALA A 1 104 ? 16.940 2.082 12.737 1.00 71.38 104 ALA A CA 1
ATOM 807 C C . ALA A 1 104 ? 18.218 2.702 12.133 1.00 71.38 104 ALA A C 1
ATOM 809 O O . ALA A 1 104 ? 18.178 3.809 11.598 1.00 71.38 104 ALA A O 1
ATOM 810 N N . ALA A 1 105 ? 19.351 1.994 12.212 1.00 63.81 105 ALA A N 1
ATOM 811 C CA . ALA A 1 105 ? 20.644 2.418 11.669 1.00 63.81 105 ALA A CA 1
ATOM 812 C C . ALA A 1 105 ? 20.974 1.821 10.282 1.00 63.81 105 ALA A C 1
ATOM 814 O O . ALA A 1 105 ? 22.043 2.095 9.737 1.00 63.81 105 ALA A O 1
ATOM 815 N N . GLY A 1 106 ? 20.098 0.977 9.729 1.00 58.25 106 GLY A N 1
ATOM 816 C CA . GLY A 1 106 ? 20.291 0.309 8.444 1.00 58.25 106 GLY A CA 1
ATOM 817 C C . GLY A 1 106 ? 19.734 1.111 7.259 1.00 58.25 106 GLY A C 1
ATOM 818 O O . GLY A 1 106 ? 18.831 1.930 7.432 1.00 58.25 106 GLY A O 1
ATOM 819 N N . PRO A 1 107 ? 20.240 0.870 6.036 1.00 49.12 107 PRO A N 1
ATOM 820 C CA . PRO A 1 107 ? 19.709 1.490 4.817 1.00 49.12 107 PRO A CA 1
ATOM 821 C C . PRO A 1 107 ? 18.305 0.974 4.441 1.00 49.12 107 PRO A C 1
ATOM 823 O O . PRO A 1 107 ? 17.589 1.626 3.685 1.00 49.12 107 PRO A O 1
ATOM 826 N N . ASP A 1 108 ? 17.900 -0.169 4.999 1.00 52.34 108 ASP A N 1
ATOM 827 C CA . ASP A 1 108 ? 16.699 -0.915 4.631 1.00 52.34 108 ASP A CA 1
ATOM 828 C C . ASP A 1 108 ? 15.498 -0.562 5.522 1.00 52.34 108 ASP A C 1
ATOM 830 O O . ASP A 1 108 ? 15.182 -1.249 6.496 1.00 52.34 108 ASP A O 1
ATOM 834 N N . LYS A 1 109 ? 14.784 0.513 5.172 1.00 63.66 109 LYS A N 1
ATOM 835 C CA . LYS A 1 109 ? 13.565 0.963 5.874 1.00 63.66 109 LYS A CA 1
ATOM 836 C C . LYS A 1 109 ? 12.298 0.221 5.423 1.00 63.66 109 LYS A C 1
ATOM 838 O O . LYS A 1 109 ? 11.264 0.841 5.190 1.00 63.66 109 LYS A O 1
ATOM 843 N N . TYR A 1 110 ? 12.366 -1.103 5.278 1.00 76.25 110 TYR A N 1
ATOM 844 C CA . TYR A 1 110 ? 11.189 -1.921 4.934 1.00 76.25 110 TYR A CA 1
ATOM 845 C C . TYR A 1 110 ? 10.198 -2.057 6.095 1.00 76.25 110 TYR A C 1
ATOM 847 O O . TYR A 1 110 ? 9.051 -2.436 5.875 1.00 76.25 110 TYR A O 1
ATOM 855 N N . PHE A 1 111 ? 10.647 -1.752 7.315 1.00 88.44 111 PHE A N 1
ATOM 856 C CA . PHE A 1 111 ? 9.839 -1.763 8.524 1.00 88.44 111 PHE A CA 1
ATOM 857 C C . PHE A 1 111 ? 9.850 -0.374 9.144 1.00 88.44 111 PHE A C 1
ATOM 859 O O . PHE A 1 111 ? 10.921 0.161 9.439 1.00 88.44 111 PHE A O 1
ATOM 866 N N . SER A 1 112 ? 8.673 0.206 9.335 1.00 91.81 112 SER A N 1
ATOM 867 C CA . SER A 1 112 ? 8.540 1.477 10.040 1.00 91.81 112 SER A CA 1
ATOM 868 C C . SER A 1 112 ? 7.153 1.646 10.637 1.00 91.81 112 SER A C 1
ATOM 870 O O . SER A 1 112 ? 6.174 1.063 10.162 1.00 91.81 112 SER A O 1
ATOM 872 N N . VAL A 1 113 ? 7.064 2.483 11.664 1.00 94.25 113 VAL A N 1
ATOM 873 C CA . VAL A 1 113 ? 5.812 2.917 12.268 1.00 94.25 113 VAL A CA 1
ATOM 874 C C . VAL A 1 113 ? 5.737 4.431 12.176 1.00 94.25 113 VAL A C 1
ATOM 876 O O . VAL A 1 113 ? 6.479 5.165 12.824 1.00 94.25 113 VAL A O 1
ATOM 879 N N . VAL A 1 114 ? 4.807 4.919 11.364 1.00 93.94 114 VAL A N 1
ATOM 880 C CA . VAL A 1 114 ? 4.570 6.353 11.196 1.00 93.94 114 VAL A CA 1
ATOM 881 C C . VAL A 1 114 ? 3.360 6.742 12.029 1.00 93.94 114 VAL A C 1
ATOM 883 O O . VAL A 1 114 ? 2.305 6.126 11.921 1.00 93.94 114 VAL A O 1
ATOM 886 N N . THR A 1 115 ? 3.505 7.765 12.868 1.00 95.06 115 THR A N 1
ATOM 887 C CA . THR A 1 115 ? 2.363 8.370 13.567 1.00 95.06 115 THR A CA 1
ATOM 888 C C . THR A 1 115 ? 1.806 9.500 12.709 1.00 95.06 115 THR A C 1
ATOM 890 O O . THR A 1 115 ? 2.537 10.426 12.355 1.00 95.06 115 THR A O 1
ATOM 893 N N . MET A 1 116 ? 0.529 9.405 12.360 1.00 94.06 116 MET A N 1
ATOM 894 C CA . MET A 1 116 ? -0.183 10.367 11.523 1.00 94.06 116 MET A CA 1
ATOM 895 C C . MET A 1 116 ? -0.587 11.616 12.326 1.00 94.06 116 MET A C 1
ATOM 897 O O . MET A 1 116 ? -0.559 11.586 13.559 1.00 94.06 116 MET A O 1
ATOM 901 N N . PRO A 1 117 ? -0.959 12.738 11.672 1.00 92.06 117 PRO A N 1
ATOM 902 C CA . PRO A 1 117 ? -1.279 13.991 12.369 1.00 92.06 117 PRO A CA 1
ATOM 903 C C . PRO A 1 117 ? -2.425 13.911 13.390 1.00 92.06 117 PRO A C 1
ATOM 905 O O . PRO A 1 117 ? -2.467 14.709 14.321 1.00 92.06 117 PRO A O 1
ATOM 908 N N . ASP A 1 118 ? -3.350 12.967 13.228 1.00 91.00 118 ASP A N 1
ATOM 909 C CA . ASP A 1 118 ? -4.455 12.690 14.158 1.00 91.00 118 ASP A CA 1
ATOM 910 C C . ASP A 1 118 ? -4.076 11.698 15.281 1.00 91.00 118 ASP A C 1
ATOM 912 O O . ASP A 1 118 ? -4.908 11.354 16.121 1.00 91.00 118 ASP A O 1
ATOM 916 N N . GLY A 1 119 ? -2.818 11.249 15.311 1.00 94.25 119 GLY A N 1
ATOM 917 C CA . GLY A 1 119 ? -2.252 10.368 16.325 1.00 94.25 119 GLY A CA 1
ATOM 918 C C . GLY A 1 119 ? -2.378 8.871 16.038 1.00 94.25 119 GLY A C 1
ATOM 919 O O . GLY A 1 119 ? -1.784 8.084 16.781 1.00 94.25 119 GLY A O 1
ATOM 920 N N . HIS A 1 120 ? -3.097 8.445 14.992 1.00 95.25 120 HIS A N 1
ATOM 921 C CA . HIS A 1 120 ? -3.146 7.021 14.652 1.00 95.25 120 HIS A CA 1
ATOM 922 C C . HIS A 1 120 ? -1.816 6.558 14.030 1.00 95.25 120 HIS A C 1
ATOM 924 O O . HIS A 1 120 ? -1.038 7.354 13.502 1.00 95.25 120 HIS A O 1
ATOM 930 N N . LYS A 1 121 ? -1.514 5.260 14.131 1.00 96.75 121 LYS A N 1
ATOM 931 C CA . LYS A 1 121 ? -0.258 4.679 13.635 1.00 96.75 121 LYS A CA 1
ATOM 932 C C . LYS A 1 121 ? -0.482 3.910 12.341 1.00 96.75 121 LYS A C 1
ATOM 934 O O . LYS A 1 121 ? -1.400 3.097 12.268 1.00 96.75 121 LYS A O 1
ATOM 939 N N . VAL A 1 122 ? 0.416 4.107 11.381 1.00 97.62 122 VAL A N 1
ATOM 940 C CA . VAL A 1 122 ? 0.523 3.315 10.154 1.00 97.62 122 VAL A CA 1
ATOM 941 C C . VAL A 1 122 ? 1.774 2.455 10.234 1.00 97.62 122 VAL A C 1
ATOM 943 O O . VAL A 1 122 ? 2.875 2.954 10.478 1.00 97.62 122 VAL A O 1
ATOM 946 N N . TYR A 1 123 ? 1.596 1.159 10.017 1.00 97.00 123 TYR A N 1
ATOM 947 C CA . TYR A 1 123 ? 2.649 0.158 10.073 1.00 97.00 123 TYR A CA 1
ATOM 948 C C . TYR A 1 123 ? 3.063 -0.233 8.661 1.00 97.00 123 TYR A C 1
ATOM 950 O O . TYR A 1 123 ? 2.224 -0.654 7.867 1.00 97.00 123 TYR A O 1
ATOM 958 N N . TYR A 1 124 ? 4.352 -0.127 8.356 1.00 95.56 124 TYR A N 1
ATOM 959 C CA . TYR A 1 124 ? 4.928 -0.544 7.082 1.00 95.56 124 TYR A CA 1
ATOM 960 C C . TYR A 1 124 ? 5.771 -1.795 7.288 1.00 95.56 124 TYR A C 1
ATOM 962 O O . TYR A 1 124 ? 6.532 -1.881 8.252 1.00 95.56 124 TYR A O 1
ATOM 970 N N . SER A 1 125 ? 5.622 -2.772 6.398 1.00 93.75 125 SER A N 1
ATOM 971 C CA . SER A 1 125 ? 6.335 -4.045 6.474 1.00 93.75 125 SER A CA 1
ATOM 972 C C . SER A 1 125 ? 6.520 -4.676 5.106 1.00 93.75 125 SER A C 1
ATOM 974 O O . SER A 1 125 ? 5.704 -4.501 4.194 1.00 93.75 125 SER A O 1
ATOM 976 N N . GLY A 1 126 ? 7.529 -5.541 5.015 1.00 91.81 126 GLY A N 1
ATOM 977 C CA . GLY A 1 126 ? 7.518 -6.593 4.016 1.00 91.81 126 GLY A CA 1
ATOM 978 C C . GLY A 1 126 ? 6.421 -7.624 4.289 1.00 91.81 126 GLY A C 1
ATOM 979 O O . GLY A 1 126 ? 6.351 -8.137 5.406 1.00 91.81 126 GLY A O 1
ATOM 980 N N . LEU A 1 127 ? 5.564 -7.914 3.304 1.00 88.56 127 LEU A N 1
ATOM 981 C CA . LEU A 1 127 ? 4.477 -8.900 3.418 1.00 88.56 127 LEU A CA 1
ATOM 982 C C . LEU A 1 127 ? 4.821 -10.229 2.739 1.00 88.56 127 LEU A C 1
ATOM 984 O O . LEU A 1 127 ? 4.512 -11.288 3.278 1.00 88.56 127 LEU A O 1
ATOM 988 N N . ALA A 1 128 ? 5.490 -10.186 1.588 1.00 86.94 128 ALA A N 1
ATOM 989 C CA . ALA A 1 128 ? 5.987 -11.374 0.898 1.00 86.94 128 ALA A CA 1
ATOM 990 C C . ALA A 1 128 ? 7.273 -11.061 0.121 1.00 86.94 128 ALA A C 1
ATOM 992 O O . ALA A 1 128 ? 7.442 -9.950 -0.380 1.00 86.94 128 ALA A O 1
ATOM 993 N N . PHE A 1 129 ? 8.160 -12.050 0.007 1.00 85.56 129 PHE A N 1
ATOM 994 C CA . PHE A 1 129 ? 9.372 -11.999 -0.813 1.00 85.56 129 PHE A CA 1
ATOM 995 C C . PHE A 1 129 ? 9.626 -13.380 -1.417 1.00 85.56 129 PHE A C 1
ATOM 997 O O . PHE A 1 129 ? 9.530 -14.387 -0.711 1.00 85.56 129 PHE A O 1
ATOM 1004 N N . GLY A 1 130 ? 9.981 -13.440 -2.694 1.00 83.31 130 GLY A N 1
ATOM 1005 C CA . GLY A 1 130 ? 10.331 -14.687 -3.363 1.00 83.31 130 GLY A CA 1
ATOM 1006 C C . GLY A 1 130 ? 10.909 -14.465 -4.761 1.00 83.31 130 GLY A C 1
ATOM 1007 O O . GLY A 1 130 ? 11.050 -13.323 -5.190 1.00 83.31 130 GLY A O 1
ATOM 1008 N N . PRO A 1 131 ? 11.219 -15.552 -5.490 1.00 73.44 131 PRO A N 1
ATOM 1009 C CA . PRO A 1 131 ? 11.811 -15.476 -6.829 1.00 73.44 131 PRO A CA 1
ATOM 1010 C C . PRO A 1 131 ? 10.982 -14.659 -7.830 1.00 73.44 131 PRO A C 1
ATOM 1012 O O . PRO A 1 131 ? 11.536 -14.034 -8.722 1.00 73.44 131 PRO A O 1
ATOM 1015 N N . GLY A 1 132 ? 9.657 -14.619 -7.651 1.00 80.00 132 GLY A N 1
ATOM 1016 C CA . GLY A 1 132 ? 8.756 -13.852 -8.513 1.00 80.00 132 GLY A CA 1
ATOM 1017 C C . GLY A 1 132 ? 8.600 -12.376 -8.146 1.00 80.00 132 GLY A C 1
ATOM 1018 O O . GLY A 1 132 ? 7.942 -11.655 -8.888 1.00 80.00 132 GLY A O 1
ATOM 1019 N N . GLY A 1 133 ? 9.152 -11.912 -7.019 1.00 89.44 133 GLY A N 1
ATOM 1020 C CA . GLY A 1 133 ? 8.960 -10.529 -6.596 1.00 89.44 133 GLY A CA 1
ATOM 1021 C C . GLY A 1 133 ? 8.940 -10.281 -5.093 1.00 89.44 133 GLY A C 1
ATOM 1022 O O . GLY A 1 133 ? 9.206 -11.153 -4.261 1.00 89.44 133 GLY A O 1
ATOM 1023 N N . ALA A 1 134 ? 8.570 -9.054 -4.744 1.00 91.75 134 ALA A N 1
ATOM 1024 C CA . ALA A 1 134 ? 8.390 -8.595 -3.373 1.00 91.75 134 ALA A CA 1
ATOM 1025 C C . ALA A 1 134 ? 7.071 -7.827 -3.226 1.00 91.75 134 ALA A C 1
ATOM 1027 O O . ALA A 1 134 ? 6.692 -7.087 -4.126 1.00 91.75 134 ALA A O 1
ATOM 1028 N N . LEU A 1 135 ? 6.398 -7.957 -2.082 1.00 92.88 135 LEU A N 1
ATOM 1029 C CA . LEU A 1 135 ? 5.153 -7.254 -1.757 1.00 92.88 135 LEU A CA 1
ATOM 1030 C C . LEU A 1 135 ? 5.302 -6.492 -0.448 1.00 92.88 135 LEU A C 1
ATOM 1032 O O . LEU A 1 135 ? 5.286 -7.114 0.615 1.00 92.88 135 LEU A O 1
ATOM 1036 N N . MET A 1 136 ? 5.424 -5.166 -0.520 1.00 94.62 136 MET A N 1
ATOM 1037 C CA . MET A 1 136 ? 5.485 -4.259 0.635 1.00 94.62 136 MET A CA 1
ATOM 1038 C C . MET A 1 136 ? 4.100 -3.718 0.947 1.00 94.62 136 MET A C 1
ATOM 1040 O O . MET A 1 136 ? 3.357 -3.400 0.026 1.00 94.62 136 MET A O 1
ATOM 1044 N N . GLY A 1 137 ? 3.756 -3.576 2.224 1.00 96.12 137 GLY A N 1
ATOM 1045 C CA . GLY A 1 137 ? 2.456 -3.066 2.651 1.00 96.12 137 GLY A CA 1
ATOM 1046 C C . GLY A 1 137 ? 2.572 -2.018 3.745 1.00 96.12 137 GLY A C 1
ATOM 1047 O O . GLY A 1 137 ? 3.382 -2.168 4.655 1.00 96.12 137 GLY A O 1
ATOM 1048 N N . GLY A 1 138 ? 1.746 -0.981 3.652 1.00 97.19 138 GLY A N 1
ATOM 1049 C CA . GLY A 1 138 ? 1.413 -0.063 4.734 1.00 97.19 138 GLY A CA 1
ATOM 1050 C C . GLY A 1 138 ? -0.022 -0.325 5.174 1.00 97.19 138 GLY A C 1
ATOM 1051 O O . GLY A 1 138 ? -0.904 -0.436 4.320 1.00 97.19 138 GLY A O 1
ATOM 1052 N N . PHE A 1 139 ? -0.266 -0.448 6.474 1.00 97.94 139 PHE A N 1
ATOM 1053 C CA . PHE A 1 139 ? -1.606 -0.692 6.994 1.00 97.94 139 PHE A CA 1
ATOM 1054 C C . PHE A 1 139 ? -1.885 0.033 8.309 1.00 97.94 139 PHE A C 1
ATOM 1056 O O . PHE A 1 139 ? -0.993 0.227 9.137 1.00 97.94 139 PHE A O 1
ATOM 1063 N N . ALA A 1 140 ? -3.149 0.386 8.521 1.00 97.94 140 ALA A N 1
ATOM 1064 C CA . ALA A 1 140 ? -3.645 0.954 9.768 1.00 97.94 140 ALA A CA 1
ATOM 1065 C C . ALA A 1 140 ? -5.129 0.641 9.961 1.00 97.94 140 ALA A C 1
ATOM 1067 O O . ALA A 1 140 ? -5.827 0.246 9.027 1.00 97.94 140 ALA A O 1
ATOM 1068 N N . THR A 1 141 ? -5.602 0.838 11.186 1.00 97.06 141 THR A N 1
ATOM 1069 C CA . THR A 1 141 ? -7.030 1.033 11.438 1.00 97.06 141 THR A CA 1
ATOM 1070 C C . THR A 1 141 ? -7.328 2.517 11.255 1.00 97.06 141 THR A C 1
ATOM 1072 O O . THR A 1 141 ? -6.655 3.352 11.861 1.00 97.06 141 THR A O 1
ATOM 1075 N N . LEU A 1 142 ? -8.303 2.839 10.406 1.00 95.81 142 LEU A N 1
ATOM 1076 C CA . LEU A 1 142 ? -8.668 4.216 10.089 1.00 95.81 142 LEU A CA 1
ATOM 1077 C C . LEU A 1 142 ? -9.292 4.928 11.306 1.00 95.81 142 LEU A C 1
ATOM 1079 O O . LEU A 1 142 ? -9.860 4.274 12.191 1.00 95.81 142 LEU A O 1
ATOM 1083 N N . PRO A 1 143 ? -9.238 6.273 11.355 1.00 91.50 143 PRO A N 1
ATOM 1084 C CA . PRO A 1 143 ? -9.932 7.060 12.373 1.00 91.50 143 PRO A CA 1
ATOM 1085 C C . PRO A 1 143 ? -11.410 6.682 12.449 1.00 91.50 143 PRO A C 1
ATOM 1087 O O . PRO A 1 143 ? -12.029 6.578 11.401 1.00 91.50 143 PRO A O 1
ATOM 1090 N N . ASN A 1 144 ? -11.954 6.549 13.667 1.00 86.44 144 ASN A N 1
ATOM 1091 C CA . ASN A 1 144 ? -13.262 5.962 14.036 1.00 86.44 144 ASN A CA 1
ATOM 1092 C C . ASN A 1 144 ? -13.291 4.433 14.229 1.00 86.44 144 ASN A C 1
ATOM 1094 O O . ASN A 1 144 ? -14.252 3.922 14.802 1.00 86.44 144 ASN A O 1
ATOM 1098 N N . GLY A 1 145 ? -12.240 3.711 13.832 1.00 90.06 145 GLY A N 1
ATOM 1099 C CA . GLY A 1 145 ? -12.099 2.281 14.108 1.00 90.06 145 GLY A CA 1
ATOM 1100 C C . GLY A 1 145 ? -12.987 1.357 13.273 1.00 90.06 145 GLY A C 1
ATOM 1101 O O . GLY A 1 145 ? -12.961 0.151 13.497 1.00 90.06 145 GLY A O 1
ATOM 1102 N N . LEU A 1 146 ? -13.774 1.883 12.328 1.00 92.69 146 LEU A N 1
ATOM 1103 C CA . LEU A 1 146 ? -14.738 1.087 11.559 1.00 92.69 146 LEU A CA 1
ATOM 1104 C C . LEU A 1 146 ? -14.103 0.313 10.401 1.00 92.69 146 LEU A C 1
ATOM 1106 O O . LEU A 1 146 ? -14.670 -0.683 9.953 1.00 92.69 146 LEU A O 1
ATOM 1110 N N . TYR A 1 147 ? -12.931 0.743 9.933 1.00 95.00 147 TYR A N 1
ATOM 1111 C CA . TYR A 1 147 ? -12.265 0.179 8.763 1.00 95.00 147 TYR A CA 1
ATOM 1112 C C . TYR A 1 147 ? -10.775 -0.012 9.017 1.00 95.00 147 TYR A C 1
ATOM 1114 O O . TYR A 1 147 ? -10.135 0.845 9.625 1.00 95.00 147 TYR A O 1
ATOM 1122 N N . ASP A 1 148 ? -10.213 -1.091 8.481 1.00 96.62 148 ASP A N 1
ATOM 1123 C CA . ASP A 1 148 ? -8.769 -1.210 8.297 1.00 96.62 148 ASP A CA 1
ATOM 1124 C C . ASP A 1 148 ? -8.426 -0.936 6.830 1.00 96.62 148 ASP A C 1
ATOM 1126 O O . ASP A 1 148 ? -9.127 -1.387 5.921 1.00 96.62 148 ASP A O 1
ATOM 1130 N N . LEU A 1 149 ? -7.329 -0.221 6.597 1.00 97.56 149 LEU A N 1
ATOM 1131 C CA . LEU A 1 149 ? -6.789 0.054 5.270 1.00 97.56 149 LEU A CA 1
ATOM 1132 C C . LEU A 1 149 ? -5.447 -0.657 5.109 1.00 97.56 149 LEU A C 1
ATOM 1134 O O . LEU A 1 149 ? -4.582 -0.573 5.980 1.00 97.56 149 LEU A O 1
ATOM 1138 N N . LEU A 1 150 ? -5.266 -1.317 3.968 1.00 97.19 150 LEU A N 1
ATOM 1139 C CA . LEU A 1 150 ? -3.989 -1.829 3.489 1.00 97.19 150 LEU A CA 1
ATOM 1140 C C . LEU A 1 150 ? -3.706 -1.225 2.112 1.00 97.19 150 LEU A C 1
ATOM 1142 O O . LEU A 1 150 ? -4.493 -1.390 1.180 1.00 97.19 150 LEU A O 1
ATOM 1146 N N . VAL A 1 151 ? -2.555 -0.575 1.973 1.00 97.94 151 VAL A N 1
ATOM 1147 C CA . VAL A 1 151 ? -1.998 -0.168 0.680 1.00 97.94 151 VAL A CA 1
ATOM 1148 C C . VAL A 1 151 ? -0.707 -0.935 0.479 1.00 97.94 151 VAL A C 1
ATOM 1150 O O . VAL A 1 151 ? 0.210 -0.835 1.293 1.00 97.94 151 VAL A O 1
ATOM 1153 N N . ALA A 1 152 ? -0.629 -1.704 -0.597 1.00 96.69 152 ALA 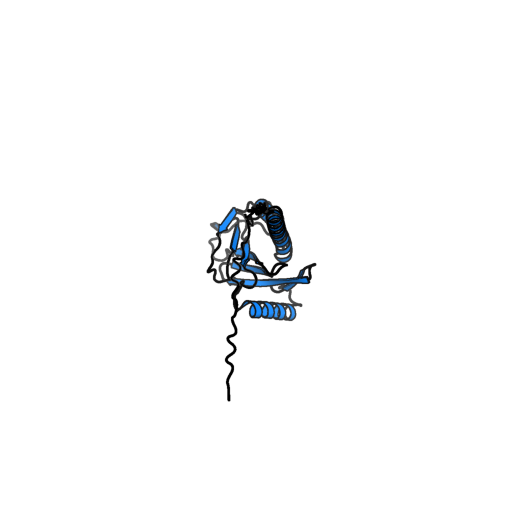A N 1
ATOM 1154 C CA . ALA A 1 152 ? 0.528 -2.520 -0.901 1.00 96.69 152 ALA A CA 1
ATOM 1155 C C . ALA A 1 152 ? 1.113 -2.188 -2.272 1.00 96.69 152 ALA A C 1
ATOM 1157 O O . ALA A 1 152 ? 0.400 -1.830 -3.206 1.00 96.69 152 ALA A O 1
ATOM 1158 N N . GLN A 1 153 ? 2.427 -2.329 -2.374 1.00 96.12 153 GLN A N 1
ATOM 1159 C CA . GLN A 1 153 ? 3.201 -2.235 -3.597 1.00 96.12 153 GLN A CA 1
ATOM 1160 C C . GLN A 1 153 ? 3.863 -3.588 -3.836 1.00 96.12 153 GLN A C 1
ATOM 1162 O O . GLN A 1 153 ? 4.671 -4.030 -3.016 1.00 96.12 153 GLN A O 1
ATOM 1167 N N . ALA A 1 154 ? 3.555 -4.213 -4.966 1.00 95.00 154 ALA A N 1
ATOM 1168 C CA . ALA A 1 154 ? 4.288 -5.366 -5.453 1.00 95.00 154 ALA A CA 1
ATOM 1169 C C . ALA A 1 154 ? 5.324 -4.934 -6.496 1.00 95.00 154 ALA A C 1
ATOM 1171 O O . ALA A 1 154 ? 5.104 -3.984 -7.252 1.00 95.00 154 ALA A O 1
ATOM 1172 N N . VAL A 1 155 ? 6.452 -5.632 -6.522 1.00 93.25 155 VAL A N 1
ATOM 1173 C CA . VAL A 1 155 ? 7.479 -5.532 -7.557 1.00 93.25 155 VAL A CA 1
ATOM 1174 C C . VAL A 1 155 ? 7.666 -6.925 -8.125 1.00 93.25 155 VAL A C 1
ATOM 1176 O O . VAL A 1 155 ? 8.083 -7.815 -7.387 1.00 93.25 155 VAL A O 1
ATOM 1179 N N . ASP A 1 156 ? 7.356 -7.102 -9.402 1.00 90.25 156 ASP A N 1
ATOM 1180 C CA . ASP A 1 156 ? 7.545 -8.364 -10.108 1.00 90.25 156 ASP A CA 1
ATOM 1181 C C . ASP A 1 156 ? 8.988 -8.429 -10.624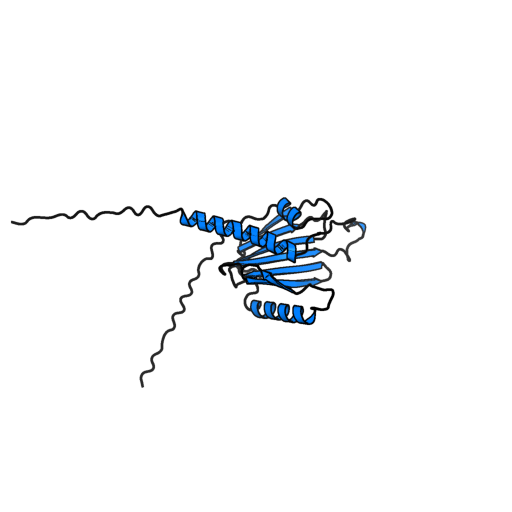 1.00 90.25 156 ASP A C 1
ATOM 1183 O O . ASP A 1 156 ? 9.428 -7.573 -11.396 1.00 90.25 156 ASP A O 1
ATOM 1187 N N . PHE A 1 157 ? 9.757 -9.420 -10.170 1.00 87.62 157 PHE A N 1
ATOM 1188 C CA . PHE A 1 157 ? 11.119 -9.624 -10.661 1.00 87.62 157 PHE A CA 1
ATOM 1189 C C . PHE A 1 157 ? 11.087 -10.481 -11.923 1.00 87.62 157 PHE A C 1
ATOM 1191 O O . PHE A 1 157 ? 10.470 -11.541 -11.960 1.00 87.62 157 PHE A O 1
ATOM 1198 N N . GLU A 1 158 ? 11.789 -10.035 -12.962 1.00 86.00 158 GLU A N 1
ATOM 1199 C CA . GLU A 1 158 ? 11.891 -10.756 -14.237 1.00 86.00 158 GLU A CA 1
ATOM 1200 C C . GLU A 1 158 ? 13.212 -11.534 -14.343 1.00 86.00 158 GLU A C 1
ATOM 1202 O O . GLU A 1 158 ? 13.685 -11.813 -15.445 1.00 86.00 158 GLU A O 1
ATOM 1207 N N . ASP A 1 159 ? 13.863 -11.849 -13.218 1.00 84.12 159 ASP A N 1
ATOM 1208 C CA . ASP A 1 159 ? 15.194 -12.474 -13.194 1.00 84.12 159 ASP A CA 1
ATOM 1209 C C . ASP A 1 159 ? 15.212 -13.794 -13.978 1.00 84.12 159 ASP A C 1
ATOM 1211 O O . ASP A 1 159 ? 16.099 -13.992 -14.814 1.00 84.12 159 ASP A O 1
ATOM 1215 N N . ASP A 1 160 ? 14.160 -14.601 -13.819 1.00 84.25 160 ASP A N 1
ATOM 1216 C CA . ASP A 1 160 ? 13.991 -15.917 -14.444 1.00 84.25 160 ASP A CA 1
ATOM 1217 C C . ASP A 1 160 ? 13.377 -15.878 -15.862 1.00 84.25 160 ASP A C 1
ATOM 1219 O O . ASP A 1 160 ? 13.205 -16.921 -16.498 1.00 84.25 160 ASP A O 1
ATOM 1223 N N . MET A 1 161 ? 13.028 -14.696 -16.388 1.00 87.12 161 MET A N 1
ATOM 1224 C CA . MET A 1 161 ? 12.421 -14.569 -17.720 1.00 87.12 161 MET A CA 1
ATOM 1225 C C . MET A 1 161 ? 13.480 -14.535 -18.837 1.00 87.12 161 MET A C 1
ATOM 1227 O O . MET A 1 161 ? 14.553 -13.952 -18.655 1.00 87.12 161 MET A O 1
ATOM 1231 N N . PRO A 1 162 ? 13.198 -15.094 -20.031 1.00 90.62 162 PRO A N 1
ATOM 1232 C CA . PRO A 1 162 ? 14.038 -14.883 -21.210 1.00 90.62 162 PRO A CA 1
ATOM 1233 C C . PRO A 1 162 ? 14.190 -13.392 -21.526 1.00 90.62 162 PRO A C 1
ATOM 1235 O O . PRO A 1 162 ? 13.234 -12.630 -21.379 1.00 90.62 162 PRO A O 1
ATOM 1238 N N . GLN A 1 163 ? 15.372 -12.973 -21.988 1.00 88.06 163 GLN A N 1
ATOM 1239 C CA . GLN A 1 163 ? 15.695 -11.557 -22.210 1.00 88.06 163 GLN A CA 1
ATOM 1240 C C . GLN A 1 163 ? 14.714 -10.867 -23.169 1.00 88.06 163 GLN A C 1
ATOM 1242 O O . GLN A 1 163 ? 14.417 -9.689 -23.001 1.00 88.06 163 GLN A O 1
ATOM 1247 N N . GLU A 1 164 ? 14.187 -11.598 -24.150 1.00 91.12 164 GLU A N 1
ATOM 1248 C CA . GLU A 1 164 ? 13.226 -11.110 -25.143 1.00 91.12 164 GLU A CA 1
ATOM 1249 C C . GLU A 1 164 ? 11.834 -10.848 -24.551 1.00 91.12 164 GLU A C 1
ATOM 1251 O O . GLU A 1 164 ? 11.017 -10.178 -25.178 1.00 91.12 164 GLU A O 1
ATOM 1256 N N . GLN A 1 165 ? 11.554 -11.397 -23.367 1.00 88.25 165 GLN A N 1
ATOM 1257 C CA . GLN A 1 165 ? 10.295 -11.217 -22.645 1.00 88.25 165 GLN A CA 1
ATOM 1258 C C . GLN A 1 165 ? 10.390 -10.142 -21.558 1.00 88.25 165 GLN A C 1
ATOM 1260 O O . GLN A 1 165 ? 9.346 -9.697 -21.087 1.00 88.25 165 GLN A O 1
ATOM 1265 N N . LYS A 1 166 ? 11.605 -9.730 -21.166 1.00 91.62 166 LYS A N 1
ATOM 1266 C CA . LYS A 1 166 ? 11.813 -8.704 -20.138 1.00 91.62 166 LYS A CA 1
ATOM 1267 C C . LYS A 1 166 ? 11.406 -7.326 -20.645 1.00 91.62 166 LYS A C 1
ATOM 1269 O O . LYS A 1 166 ? 11.638 -6.982 -21.809 1.00 91.62 166 LYS A O 1
ATOM 1274 N N . LEU A 1 167 ? 10.865 -6.499 -19.758 1.00 91.88 167 LEU A N 1
ATOM 1275 C CA . LEU A 1 167 ? 10.589 -5.105 -20.075 1.00 91.88 167 LEU A CA 1
ATOM 1276 C C . LEU A 1 167 ? 11.892 -4.342 -20.332 1.00 91.88 167 LEU A C 1
ATOM 1278 O O . LEU A 1 167 ? 12.844 -4.373 -19.552 1.00 91.88 167 LEU A O 1
ATOM 1282 N N . ILE A 1 168 ? 11.915 -3.589 -21.430 1.00 92.12 168 ILE A N 1
ATOM 1283 C CA . ILE A 1 168 ? 13.029 -2.699 -21.751 1.00 92.12 168 ILE A CA 1
ATOM 1284 C C . ILE A 1 168 ? 12.799 -1.375 -21.023 1.00 92.12 168 ILE A C 1
ATOM 1286 O O . ILE A 1 168 ? 11.849 -0.658 -21.324 1.00 92.12 168 ILE A O 1
ATOM 1290 N N . ASN A 1 169 ? 13.705 -1.042 -20.099 1.00 92.19 169 ASN A N 1
ATOM 1291 C CA . ASN A 1 169 ? 13.695 0.200 -19.317 1.00 92.19 169 ASN A CA 1
ATOM 1292 C C . ASN A 1 169 ? 12.363 0.474 -18.588 1.00 92.19 169 ASN A C 1
ATOM 1294 O O . ASN A 1 169 ? 11.827 1.559 -18.783 1.00 92.19 169 ASN A O 1
ATOM 1298 N N . PRO A 1 170 ? 11.819 -0.447 -17.767 1.00 95.56 170 PRO A N 1
ATOM 1299 C CA . PRO A 1 170 ? 10.516 -0.273 -17.116 1.00 95.56 170 PRO A CA 1
ATOM 1300 C C . PRO A 1 170 ? 10.457 0.974 -16.222 1.00 95.56 170 PRO A C 1
ATOM 1302 O O . PRO A 1 170 ? 11.454 1.343 -15.596 1.00 95.56 170 PRO A O 1
ATOM 1305 N N . ALA A 1 171 ? 9.275 1.589 -16.144 1.00 96.88 171 ALA A N 1
ATOM 1306 C CA . ALA A 1 171 ? 9.049 2.851 -15.452 1.00 96.88 171 ALA A CA 1
ATOM 1307 C C . ALA A 1 171 ? 9.236 2.650 -13.962 1.00 96.88 171 ALA A C 1
ATOM 1309 O O . ALA A 1 171 ? 8.720 1.675 -13.394 1.00 96.88 171 ALA A O 1
ATOM 1310 N N . LYS A 1 172 ? 9.929 3.589 -13.326 1.00 96.38 172 LYS A N 1
ATOM 1311 C CA . LYS A 1 172 ? 10.255 3.511 -11.907 1.00 96.38 172 LYS A CA 1
ATOM 1312 C C . LYS A 1 172 ? 9.422 4.511 -11.115 1.00 96.38 172 LYS A C 1
ATOM 1314 O O . LYS A 1 172 ? 9.421 5.701 -11.452 1.00 96.38 172 LYS A O 1
ATOM 1319 N N . PRO A 1 173 ? 8.735 4.065 -10.051 1.00 96.38 173 PRO A N 1
ATOM 1320 C CA . PRO A 1 173 ? 8.021 4.980 -9.177 1.00 96.38 173 PRO A CA 1
ATOM 1321 C C . PRO A 1 173 ? 9.009 5.937 -8.508 1.00 96.38 173 PRO A C 1
ATOM 1323 O O . PRO A 1 173 ? 10.085 5.523 -8.075 1.00 96.38 173 PRO A O 1
ATOM 1326 N N . GLN A 1 174 ? 8.646 7.215 -8.427 1.00 96.94 174 GLN A N 1
ATOM 1327 C CA . GLN A 1 174 ? 9.412 8.230 -7.699 1.00 96.94 174 GLN A CA 1
ATOM 1328 C C . GLN A 1 174 ? 8.842 8.473 -6.301 1.00 96.94 174 GLN A C 1
ATOM 1330 O O . GLN A 1 174 ? 9.541 9.019 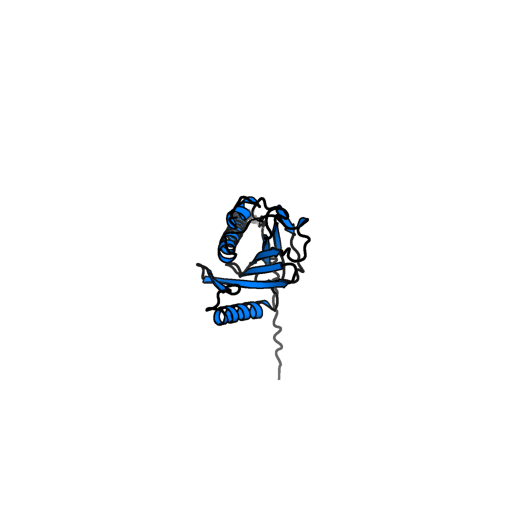-5.454 1.00 96.94 174 GLN A O 1
ATOM 1335 N N . SER A 1 175 ? 7.588 8.084 -6.046 1.00 96.12 175 SER A N 1
ATOM 1336 C CA . SER A 1 175 ? 7.013 8.092 -4.701 1.00 96.12 175 SER A CA 1
ATOM 1337 C C . SER A 1 175 ? 7.196 6.750 -4.000 1.00 96.12 175 SER A C 1
ATOM 1339 O O . SER A 1 175 ? 6.973 5.677 -4.562 1.00 96.12 175 SER A O 1
ATOM 1341 N N . THR A 1 176 ? 7.572 6.827 -2.732 1.00 93.94 176 THR A N 1
ATOM 1342 C CA . THR A 1 176 ? 7.650 5.696 -1.809 1.00 93.94 176 THR A CA 1
ATOM 1343 C C . THR A 1 176 ? 6.262 5.290 -1.315 1.00 93.94 176 THR A C 1
ATOM 1345 O O . THR A 1 176 ? 5.320 6.085 -1.317 1.00 93.94 176 THR A O 1
ATOM 1348 N N . LEU A 1 177 ? 6.127 4.063 -0.800 1.00 93.94 177 LEU A N 1
ATOM 1349 C CA . LEU A 1 177 ? 4.869 3.607 -0.198 1.00 93.94 177 LEU A CA 1
ATOM 1350 C C . LEU A 1 177 ? 4.412 4.504 0.970 1.00 93.94 177 LEU A C 1
ATOM 1352 O O . LEU A 1 177 ? 3.217 4.739 1.125 1.00 93.94 177 LEU A O 1
ATOM 1356 N N . GLN A 1 178 ? 5.359 5.055 1.738 1.00 93.94 178 GLN A N 1
ATOM 1357 C CA . GLN A 1 178 ? 5.099 5.995 2.838 1.00 93.94 178 GLN A CA 1
ATOM 1358 C C . GLN A 1 178 ? 4.530 7.341 2.355 1.00 93.94 178 GLN A C 1
ATOM 1360 O O . GLN A 1 178 ? 3.800 7.996 3.091 1.00 93.94 178 GLN A O 1
ATOM 1365 N N . GLU A 1 179 ? 4.820 7.749 1.116 1.00 95.38 179 GLU A N 1
ATOM 1366 C CA . GLU A 1 179 ? 4.247 8.952 0.490 1.00 95.38 179 GLU A CA 1
ATOM 1367 C C . GLU A 1 179 ? 2.923 8.666 -0.234 1.00 95.38 179 GLU A C 1
ATOM 1369 O O . GLU A 1 179 ? 2.086 9.560 -0.383 1.00 95.38 179 GLU A O 1
ATOM 1374 N N . ILE A 1 180 ? 2.726 7.427 -0.693 1.00 97.31 180 ILE A N 1
ATOM 1375 C CA . ILE A 1 180 ? 1.513 6.969 -1.383 1.00 97.31 180 ILE A CA 1
ATOM 1376 C C . ILE A 1 180 ? 0.373 6.743 -0.386 1.00 97.31 180 ILE A C 1
ATOM 1378 O O . ILE A 1 180 ? -0.726 7.261 -0.592 1.00 97.31 180 ILE A O 1
ATOM 1382 N N . TYR A 1 181 ? 0.631 6.002 0.697 1.00 97.69 181 TYR A N 1
ATOM 1383 C CA . TYR A 1 181 ? -0.369 5.632 1.701 1.00 97.69 181 TYR A CA 1
ATOM 1384 C C . TYR A 1 181 ? -1.224 6.819 2.185 1.00 97.69 181 TYR A C 1
ATOM 1386 O O . TYR A 1 181 ? -2.444 6.738 2.045 1.00 97.69 181 TYR A O 1
ATOM 1394 N N . PRO A 1 182 ? -0.659 7.947 2.670 1.00 97.25 182 PRO A N 1
ATOM 1395 C CA . PRO A 1 182 ? -1.469 9.051 3.191 1.00 97.25 182 PRO A CA 1
ATOM 1396 C C . PRO A 1 182 ? -2.372 9.697 2.130 1.00 97.25 182 PRO A C 1
ATOM 1398 O O . PRO A 1 182 ? -3.446 10.200 2.455 1.00 97.25 182 PRO A O 1
ATOM 1401 N N . LYS A 1 183 ? -1.978 9.674 0.848 1.00 98.19 183 LYS A N 1
ATOM 1402 C CA . LYS A 1 183 ? -2.810 10.192 -0.251 1.00 98.19 183 LYS A CA 1
ATOM 1403 C C . LYS A 1 183 ? -4.004 9.271 -0.518 1.00 98.19 183 LYS A C 1
ATOM 1405 O O . LYS A 1 183 ? -5.114 9.760 -0.726 1.00 98.19 183 LYS A O 1
ATOM 1410 N N . VAL A 1 184 ? -3.783 7.956 -0.472 1.00 98.25 184 VAL A N 1
ATOM 1411 C CA . VAL A 1 184 ? -4.847 6.947 -0.595 1.00 98.25 184 VAL A CA 1
ATOM 1412 C C . VAL A 1 184 ? -5.793 7.016 0.601 1.00 98.25 184 VAL A C 1
ATOM 1414 O O . VAL A 1 184 ? -7.005 7.097 0.421 1.00 98.25 184 VAL A O 1
ATOM 1417 N N . GLU A 1 185 ? -5.260 7.056 1.818 1.00 97.56 185 GLU A N 1
ATOM 1418 C CA . GLU A 1 185 ? -6.049 7.198 3.041 1.00 97.56 185 GLU A CA 1
ATOM 1419 C C . GLU A 1 185 ? -6.931 8.450 3.004 1.00 97.56 185 GLU A C 1
ATOM 1421 O O . GLU A 1 185 ? -8.138 8.367 3.236 1.00 97.56 185 GLU A O 1
ATOM 1426 N N . ALA A 1 186 ? -6.367 9.605 2.640 1.00 96.94 186 ALA A N 1
ATOM 1427 C CA . ALA A 1 186 ? -7.124 10.849 2.535 1.00 96.94 186 ALA A CA 1
ATOM 1428 C C . ALA A 1 186 ? -8.283 10.749 1.528 1.00 96.94 186 ALA A C 1
ATOM 1430 O O . ALA A 1 186 ? -9.361 11.303 1.772 1.00 96.94 186 ALA A O 1
ATOM 1431 N N . PHE A 1 187 ? -8.081 10.036 0.417 1.00 96.81 187 PHE A N 1
ATOM 1432 C CA . PHE A 1 187 ? -9.123 9.766 -0.570 1.00 96.81 187 PHE A CA 1
ATOM 1433 C C . PHE A 1 187 ? -10.243 8.888 0.007 1.00 96.81 187 PHE A C 1
ATOM 1435 O O . PHE A 1 187 ? -11.414 9.259 -0.100 1.00 96.81 187 PHE A O 1
ATOM 1442 N N . ILE A 1 188 ? -9.907 7.785 0.684 1.00 95.62 188 ILE A N 1
ATOM 1443 C CA . ILE A 1 188 ? -10.890 6.888 1.316 1.00 95.62 188 ILE A CA 1
ATOM 1444 C C . ILE A 1 188 ? -11.681 7.624 2.405 1.00 95.62 188 ILE A C 1
ATOM 1446 O O . ILE A 1 188 ? -12.912 7.625 2.390 1.00 95.62 188 ILE A O 1
ATOM 1450 N N . LEU A 1 189 ? -10.998 8.346 3.297 1.00 94.31 189 LEU A N 1
ATOM 1451 C CA . LEU A 1 189 ? -11.641 9.116 4.365 1.00 94.31 189 LEU A CA 1
ATOM 1452 C C . LEU A 1 189 ? -12.568 10.210 3.825 1.00 94.31 189 LEU A C 1
ATOM 1454 O O . LEU A 1 189 ? -13.590 10.515 4.438 1.00 94.31 189 LEU A O 1
ATOM 1458 N N . LYS A 1 190 ? -12.242 10.817 2.677 1.00 94.12 190 LYS A N 1
ATOM 1459 C CA . LYS A 1 190 ? -13.128 11.790 2.026 1.00 94.12 190 LYS A CA 1
ATOM 1460 C C . LYS A 1 190 ? -14.445 11.148 1.591 1.00 94.12 190 LYS A C 1
ATOM 1462 O O . LYS A 1 190 ? -15.488 11.762 1.795 1.00 94.12 190 LYS A O 1
ATOM 1467 N N . GLN A 1 191 ? -14.406 9.944 1.026 1.00 92.31 191 GLN A N 1
ATOM 1468 C CA . GLN A 1 191 ? -15.613 9.231 0.605 1.00 92.31 191 GLN A CA 1
ATOM 1469 C C . GLN A 1 191 ? -16.467 8.809 1.801 1.00 92.31 191 GLN A C 1
ATOM 1471 O O . GLN A 1 191 ? -17.666 9.074 1.815 1.00 92.31 191 GLN A O 1
ATOM 1476 N N . LEU A 1 192 ? -15.842 8.265 2.850 1.00 89.62 192 LEU A N 1
ATOM 1477 C CA . LEU A 1 192 ? -16.543 7.871 4.075 1.00 89.62 192 LEU A CA 1
ATOM 1478 C C . LEU A 1 192 ? -17.304 9.045 4.711 1.00 89.62 192 LEU A C 1
ATOM 1480 O O . LEU A 1 192 ? -18.494 8.924 4.988 1.00 89.62 192 LEU A O 1
ATOM 1484 N N . ARG A 1 193 ? -16.668 10.219 4.835 1.00 88.75 193 ARG A N 1
ATOM 1485 C CA . ARG A 1 193 ? -17.334 11.428 5.360 1.00 88.75 193 ARG A CA 1
ATOM 1486 C C . ARG A 1 193 ? -18.507 11.901 4.499 1.00 88.75 193 ARG A C 1
ATOM 1488 O O . ARG A 1 193 ? -19.480 12.434 5.026 1.00 88.75 193 ARG A O 1
ATOM 1495 N N . ASN A 1 194 ? -18.407 11.767 3.177 1.00 85.75 194 ASN A N 1
ATOM 1496 C CA . ASN A 1 194 ? -19.492 12.155 2.274 1.00 85.75 194 ASN A CA 1
ATOM 1497 C C . ASN A 1 194 ? -20.691 11.202 2.398 1.00 85.75 194 ASN A C 1
ATOM 1499 O O . ASN A 1 194 ? -21.837 11.651 2.338 1.00 85.75 194 ASN A O 1
ATOM 1503 N N . ASN A 1 195 ? -20.426 9.914 2.622 1.00 81.31 195 ASN A N 1
ATOM 1504 C CA . ASN A 1 195 ? -21.459 8.902 2.827 1.00 81.31 195 ASN A CA 1
ATOM 1505 C C . ASN A 1 195 ? -22.195 9.118 4.159 1.00 81.31 195 ASN A C 1
ATOM 1507 O O . ASN A 1 195 ? -23.420 9.057 4.185 1.00 81.31 195 ASN A O 1
ATOM 1511 N N . GLU A 1 196 ? -21.478 9.463 5.234 1.00 77.75 196 GLU A N 1
ATOM 1512 C CA . GLU A 1 196 ? -22.081 9.797 6.536 1.00 77.75 196 GLU A CA 1
ATOM 1513 C C . GLU A 1 196 ? -23.011 11.020 6.452 1.00 77.75 196 GLU A C 1
ATOM 1515 O O . GLU A 1 196 ? -24.125 10.981 6.968 1.00 77.75 196 GLU A O 1
ATOM 1520 N N . ARG A 1 197 ? -22.597 12.086 5.749 1.00 70.81 197 ARG A N 1
ATOM 1521 C CA . ARG A 1 197 ? -23.442 13.281 5.540 1.00 70.81 197 ARG A CA 1
ATOM 1522 C C . ARG A 1 197 ? -24.712 12.973 4.756 1.00 70.81 197 ARG A C 1
ATOM 1524 O O . ARG A 1 197 ? -25.789 13.425 5.116 1.00 70.81 197 ARG A O 1
ATOM 1531 N N . SER A 1 198 ? -24.587 12.165 3.708 1.00 69.12 198 SER A N 1
ATOM 1532 C CA . SER A 1 198 ? -25.733 11.802 2.869 1.00 69.12 198 SER A CA 1
ATOM 1533 C C . SER A 1 198 ? -26.770 10.966 3.632 1.00 69.12 198 SER A C 1
ATOM 1535 O O . SER A 1 198 ? -27.944 10.985 3.279 1.00 69.12 198 SER A O 1
ATOM 1537 N N . GLN A 1 199 ? -26.358 10.246 4.683 1.00 60.03 199 GLN A N 1
ATOM 1538 C CA . GLN A 1 199 ? -27.263 9.493 5.556 1.00 60.03 199 GLN A CA 1
ATOM 1539 C C . GLN A 1 199 ? -27.913 10.360 6.643 1.00 60.03 199 GLN A C 1
ATOM 1541 O O . GLN A 1 199 ? -29.041 10.072 7.033 1.00 60.03 199 GLN A O 1
ATOM 1546 N N . SER A 1 200 ? -27.247 11.418 7.122 1.00 61.03 200 SER A N 1
ATOM 1547 C CA . SER A 1 200 ? -27.833 12.337 8.111 1.00 61.03 200 SER A CA 1
ATOM 1548 C C . SER A 1 200 ? -28.893 13.277 7.532 1.00 61.03 200 SER A C 1
ATOM 1550 O O . SER A 1 200 ? -29.722 13.773 8.285 1.00 61.03 200 SER A O 1
ATOM 1552 N N . ASP A 1 201 ? -28.882 13.501 6.215 1.00 59.97 201 ASP A N 1
ATOM 1553 C CA . ASP A 1 201 ? -29.821 14.400 5.526 1.00 59.97 201 ASP A CA 1
ATOM 1554 C C . ASP A 1 201 ? -31.170 13.728 5.179 1.00 59.97 201 ASP A C 1
ATOM 1556 O O . ASP A 1 201 ? -32.051 14.358 4.595 1.00 59.97 201 ASP A O 1
ATOM 1560 N N . VAL A 1 202 ? -31.358 12.456 5.553 1.00 55.38 202 VAL A N 1
ATOM 1561 C CA . VAL A 1 202 ? -32.635 11.735 5.440 1.00 55.38 202 VAL A CA 1
ATOM 1562 C C . VAL A 1 202 ? -33.298 11.696 6.821 1.00 55.38 202 VAL A C 1
ATOM 1564 O O . VAL A 1 202 ? -33.250 10.687 7.524 1.00 55.38 202 VAL A O 1
ATOM 1567 N N . GLU A 1 203 ? -33.903 12.809 7.244 1.00 51.78 203 GLU A N 1
ATOM 1568 C CA . GLU A 1 203 ? -34.863 12.777 8.355 1.00 51.78 203 GLU A CA 1
ATOM 1569 C C . GLU A 1 203 ? -36.101 11.963 7.929 1.00 51.78 203 GLU A C 1
ATOM 1571 O O . GLU A 1 203 ? -36.610 12.156 6.821 1.00 51.78 203 GLU A O 1
ATOM 1576 N N . PRO A 1 204 ? -36.618 11.050 8.771 1.00 47.97 204 PRO A N 1
ATOM 1577 C CA . PRO A 1 204 ? -37.921 10.458 8.529 1.00 47.97 204 PRO A CA 1
ATOM 1578 C C . PRO A 1 204 ? -38.990 11.533 8.748 1.00 47.97 204 PRO A C 1
ATOM 1580 O O . PRO A 1 204 ? -39.071 12.105 9.836 1.00 47.97 204 PRO A O 1
ATOM 1583 N N . ASP A 1 205 ? -39.835 11.770 7.742 1.00 45.91 205 ASP A N 1
ATOM 1584 C CA . ASP A 1 205 ? -41.140 12.406 7.939 1.00 45.91 205 ASP A CA 1
ATOM 1585 C C . ASP A 1 205 ? -41.913 11.550 8.955 1.00 45.91 205 ASP A C 1
ATOM 1587 O O . ASP A 1 205 ? -42.501 10.516 8.631 1.00 45.91 205 ASP A O 1
ATOM 1591 N N . ILE A 1 206 ? -41.849 11.935 10.229 1.00 51.31 206 ILE A N 1
ATOM 1592 C CA . ILE A 1 206 ? -42.714 11.385 11.263 1.00 51.31 206 ILE A CA 1
ATOM 1593 C C . ILE A 1 206 ? -44.078 12.031 11.031 1.00 51.31 206 ILE A C 1
ATOM 1595 O O . ILE A 1 206 ? -44.347 13.128 11.521 1.00 51.31 206 ILE A O 1
ATOM 1599 N N . GLU A 1 207 ? -44.940 11.347 10.278 1.00 48.81 207 GLU A N 1
ATOM 1600 C CA . GLU A 1 207 ? -46.380 11.596 10.300 1.00 48.81 207 GLU A CA 1
ATOM 1601 C C . GLU A 1 207 ? -46.856 11.453 11.755 1.00 48.81 207 GLU A C 1
ATOM 1603 O O . GLU A 1 207 ? -46.979 10.355 12.304 1.00 48.81 207 GLU A O 1
ATOM 1608 N N . GLN A 1 208 ? -47.053 12.590 12.426 1.00 45.41 208 GLN A N 1
ATOM 1609 C CA . GLN A 1 208 ? -47.693 12.642 13.732 1.00 45.41 208 GLN A CA 1
ATOM 1610 C C . GLN A 1 208 ? -49.186 12.372 13.556 1.00 45.41 208 GLN A C 1
ATOM 1612 O O . GLN A 1 208 ? -49.987 13.292 13.387 1.00 45.41 208 GLN A O 1
ATOM 1617 N N . ASP A 1 209 ? -49.556 11.097 13.622 1.00 49.75 209 ASP A N 1
ATOM 1618 C CA . ASP A 1 209 ? -50.947 10.676 13.741 1.00 49.75 209 ASP A CA 1
ATOM 1619 C C . ASP A 1 209 ? -51.482 11.154 15.102 1.00 49.75 209 ASP A C 1
ATOM 1621 O O . ASP A 1 209 ? -51.094 10.678 16.174 1.00 49.75 209 ASP A O 1
ATOM 1625 N N . THR A 1 210 ? -52.323 12.185 15.073 1.00 50.12 210 THR A N 1
ATOM 1626 C CA . THR A 1 210 ? -52.944 12.763 16.268 1.00 50.12 210 THR A CA 1
ATOM 1627 C C . THR A 1 210 ? -54.158 11.913 16.651 1.00 50.12 210 THR A C 1
ATOM 1629 O O . THR A 1 210 ? -55.042 11.715 15.815 1.00 50.12 210 THR A O 1
ATOM 1632 N N . PRO A 1 211 ? -54.284 11.422 17.898 1.00 46.78 211 PRO A N 1
ATOM 1633 C CA . PRO A 1 211 ? -55.474 10.683 18.294 1.00 46.78 211 PRO A CA 1
ATOM 1634 C C . PRO A 1 211 ? -56.648 11.653 18.474 1.00 46.78 211 PRO A C 1
ATOM 1636 O O . PRO A 1 211 ? -56.614 12.554 19.312 1.00 46.78 211 PRO A O 1
ATOM 1639 N N . SER A 1 212 ? -57.701 11.462 17.678 1.00 51.25 212 SER A N 1
ATOM 1640 C CA . SER A 1 212 ? -58.974 12.168 17.831 1.00 51.25 212 SER A CA 1
ATOM 1641 C C . SER A 1 212 ? -59.686 11.688 19.102 1.00 51.25 212 SER A C 1
ATOM 1643 O O . SER A 1 212 ? -60.134 10.546 19.202 1.00 51.25 212 SER A O 1
ATOM 1645 N N . GLU A 1 213 ? -59.764 12.580 20.086 1.00 48.25 213 GLU A N 1
ATOM 1646 C CA . GLU A 1 213 ? -60.564 12.442 21.300 1.00 48.25 213 GLU A CA 1
ATOM 1647 C C . GLU A 1 213 ? -62.056 12.450 20.929 1.00 48.25 213 GLU A C 1
ATOM 1649 O O . GLU A 1 213 ? -62.573 13.446 20.420 1.00 48.25 213 GLU A O 1
ATOM 1654 N N . ASN A 1 214 ? -62.761 11.344 21.178 1.00 49.91 214 ASN A N 1
ATOM 1655 C CA . ASN A 1 214 ? -64.206 11.267 20.977 1.00 49.91 214 ASN A CA 1
ATOM 1656 C C . ASN A 1 214 ? -64.905 11.273 22.343 1.00 49.91 214 ASN A C 1
ATOM 1658 O O . ASN A 1 214 ? -64.949 10.265 23.050 1.00 49.91 214 ASN A O 1
ATOM 1662 N N . VAL A 1 215 ? -65.423 12.441 22.728 1.00 53.47 215 VAL A N 1
ATOM 1663 C CA . VAL A 1 215 ? -66.204 12.653 23.952 1.00 53.47 215 VAL A CA 1
ATOM 1664 C C . VAL A 1 215 ? -67.649 12.221 23.691 1.00 53.47 215 VAL A C 1
ATOM 1666 O O . VAL A 1 215 ? -68.418 12.931 23.045 1.00 53.47 215 VAL A O 1
ATOM 1669 N N . GLY A 1 216 ? -68.019 11.039 24.186 1.00 51.84 216 GLY A N 1
ATOM 1670 C CA . GLY A 1 216 ? -69.386 10.514 24.155 1.00 51.84 216 GLY A CA 1
ATOM 1671 C C . GLY A 1 216 ? -70.122 10.772 25.470 1.00 51.84 216 GLY A C 1
ATOM 1672 O O . GLY A 1 216 ? -69.803 10.172 26.492 1.00 51.84 216 GLY A O 1
ATOM 1673 N N . VAL A 1 217 ? -71.105 11.669 25.413 1.00 55.22 217 VAL A N 1
ATOM 1674 C CA . VAL A 1 217 ? -72.005 12.104 26.492 1.00 55.22 217 VAL A CA 1
ATOM 1675 C C . VAL A 1 217 ? -73.075 11.041 26.787 1.00 55.22 217 VAL A C 1
ATOM 1677 O O . VAL A 1 217 ? -73.727 10.546 25.870 1.00 55.22 217 VAL A O 1
ATOM 1680 N N . THR A 1 218 ? -73.283 10.730 28.068 1.00 52.00 218 THR A N 1
ATOM 1681 C CA . THR A 1 218 ? -74.424 9.963 28.604 1.00 52.00 218 THR A CA 1
ATOM 1682 C C . THR A 1 218 ? -75.675 10.830 28.769 1.00 52.00 218 THR A C 1
ATOM 1684 O O . THR A 1 218 ? -75.582 12.022 29.071 1.00 52.00 218 THR A O 1
ATOM 1687 N N . PRO A 1 219 ? -76.855 10.208 28.659 1.00 63.41 219 PRO A N 1
ATOM 1688 C CA . PRO A 1 219 ? -77.871 10.354 29.701 1.00 63.41 219 PRO A CA 1
ATOM 1689 C C . PRO A 1 219 ? -78.229 9.023 30.373 1.00 63.41 219 PRO A C 1
ATOM 1691 O O . PRO A 1 219 ? -78.324 7.994 29.666 1.00 63.41 219 PRO A O 1
#

Radius of gyration: 24.76 Å; chains: 1; bounding box: 98×37×75 Å

pLDDT: mean 82.39, std 19.04, range [33.31, 98.25]

Foldseek 3Di:
DDDDDDDPDPPPPPPPLPPDPQDDDQQVNLCVLLPWPDDDRWDKDWDAFDCDDQFFRWHIKIKIDDLAAAQKIKMKTKHFFPGGNNPCVVVLQVVLVVVCVVCVVPPDPQGDWDQDPVRWIKTKHWPDDDPQWTKIWIWGQAPVRGMIIIMIMIGGDCPVPDPVSDHDPHIDGPDDPVSSVVVVSVSSVVVVVVVVVVVVVDDDPPPPPDDDDDDDDDD

Sequence (219 aa):
MNVKIGIMVSVLIATHVYAGDISALSPQEMATIVNYDYPVTLGLKESGPVSSHEWGNLLHFWSYSSKTQTLHSYHIAVFAGGTLFGTNRVAMENRIQEAEIRFAAGPDKYFSVVTMPDGHKVYYSGLAFGPGGALMGGFATLPNGLYDLLVAQAVDFEDDMPQEQKLINPAKPQSTLQEIYPKVEAFILKQLRNNERSQSDVEPDIEQDTPSENVGVTP